Protein AF-A0A6A3JQX6-F1 (afdb_monomer_lite)

Radius of gyration: 27.36 Å; chains: 1; bounding box: 66×48×92 Å

Structure (mmCIF, N/CA/C/O backbone):
data_AF-A0A6A3JQX6-F1
#
_entry.id   AF-A0A6A3JQX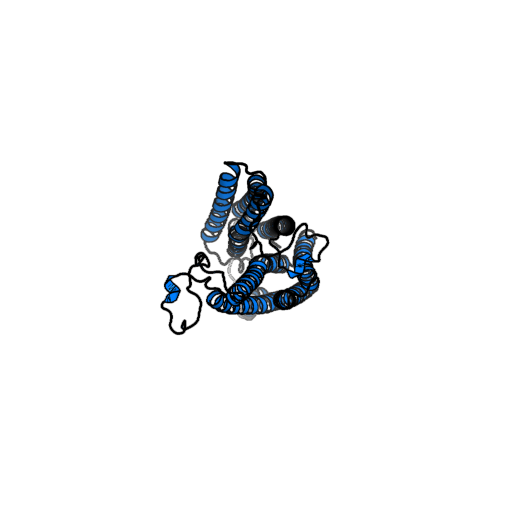6-F1
#
loop_
_atom_site.group_PDB
_atom_site.id
_atom_site.type_symbol
_atom_site.label_atom_id
_atom_site.label_alt_id
_atom_site.label_comp_id
_atom_site.label_asym_id
_atom_site.label_entity_id
_atom_site.label_seq_id
_atom_site.pdbx_PDB_ins_code
_atom_site.Cartn_x
_atom_site.Cartn_y
_atom_site.Cartn_z
_atom_site.occupancy
_atom_site.B_iso_or_equiv
_atom_site.auth_seq_id
_atom_site.auth_comp_id
_atom_site.auth_asym_id
_atom_site.auth_atom_id
_atom_site.pdbx_PDB_model_num
ATOM 1 N N . MET A 1 1 ? -20.728 -0.370 24.271 1.00 40.78 1 MET A N 1
ATOM 2 C CA . MET A 1 1 ? -20.361 1.023 23.926 1.00 40.78 1 MET A CA 1
ATOM 3 C C . MET A 1 1 ? -18.931 1.033 23.410 1.00 40.78 1 MET A C 1
ATOM 5 O O . MET A 1 1 ? -18.054 0.546 24.110 1.00 40.78 1 MET A O 1
ATOM 9 N N . VAL A 1 2 ? -18.696 1.524 22.191 1.00 54.25 2 VAL A N 1
ATOM 10 C CA . VAL A 1 2 ? -17.349 1.637 21.602 1.00 54.25 2 VAL A CA 1
ATOM 11 C C . VAL A 1 2 ? -16.540 2.678 22.390 1.00 54.25 2 VAL A C 1
ATOM 13 O O . VAL A 1 2 ? -16.982 3.821 22.533 1.00 54.25 2 VAL A O 1
ATOM 16 N N . THR A 1 3 ? -15.379 2.293 22.930 1.00 69.12 3 THR A N 1
ATOM 17 C CA . THR A 1 3 ? -14.528 3.173 23.751 1.00 69.12 3 THR A CA 1
ATOM 18 C C . THR A 1 3 ? -14.000 4.363 22.937 1.00 69.12 3 THR A C 1
ATOM 20 O O . THR A 1 3 ? -13.791 4.267 21.727 1.00 69.12 3 THR A O 1
ATOM 23 N N . GLY A 1 4 ? -13.753 5.506 23.591 1.00 75.25 4 GLY A N 1
ATOM 24 C CA . GLY A 1 4 ? -13.221 6.715 22.938 1.00 75.25 4 GLY A CA 1
ATOM 25 C C . GLY A 1 4 ? -11.933 6.475 22.135 1.00 75.25 4 GLY A C 1
ATOM 26 O O . GLY A 1 4 ? -11.740 7.075 21.081 1.00 75.25 4 GLY A O 1
ATOM 27 N N . SER A 1 5 ? -11.090 5.535 22.569 1.00 80.94 5 SER A N 1
ATOM 28 C CA . SER A 1 5 ? -9.856 5.162 21.868 1.00 80.94 5 SER A CA 1
ATOM 29 C C . SER A 1 5 ? -10.111 4.528 20.499 1.00 80.94 5 SER A C 1
ATOM 31 O O . SER A 1 5 ? -9.434 4.881 19.537 1.00 80.94 5 SER A O 1
ATOM 33 N N . VAL A 1 6 ? -11.108 3.644 20.380 1.00 82.12 6 VAL A N 1
ATOM 34 C CA . VAL A 1 6 ? -11.485 3.031 19.093 1.00 82.12 6 VAL A CA 1
ATOM 35 C C . VAL A 1 6 ? -11.979 4.104 18.116 1.00 82.12 6 VAL A C 1
ATOM 37 O O . VAL A 1 6 ? -11.634 4.084 16.935 1.00 82.12 6 VAL A O 1
ATOM 40 N N . LYS A 1 7 ? -12.730 5.090 18.618 1.00 80.44 7 LYS A N 1
ATOM 41 C CA . LYS A 1 7 ? -13.249 6.211 17.819 1.00 80.44 7 LYS A CA 1
ATOM 42 C C . LYS A 1 7 ? -12.115 7.023 17.189 1.00 80.44 7 LYS A C 1
ATOM 44 O O . LYS A 1 7 ? -12.103 7.257 15.980 1.00 80.44 7 LYS A O 1
ATOM 49 N N . ILE A 1 8 ? -11.125 7.401 17.998 1.00 87.50 8 ILE A N 1
ATOM 50 C CA . ILE A 1 8 ? -9.949 8.137 17.518 1.00 87.50 8 ILE A CA 1
ATOM 51 C C . ILE A 1 8 ? -9.104 7.279 16.575 1.00 87.50 8 ILE A C 1
ATOM 53 O O . ILE A 1 8 ? -8.629 7.788 15.564 1.00 87.50 8 ILE A O 1
ATOM 57 N N . TYR A 1 9 ? -8.969 5.979 16.844 1.00 87.50 9 TYR A N 1
ATOM 58 C CA . TYR A 1 9 ? -8.253 5.061 15.961 1.00 87.50 9 TYR A CA 1
ATOM 59 C C . TYR A 1 9 ? -8.828 5.044 14.542 1.00 87.50 9 TY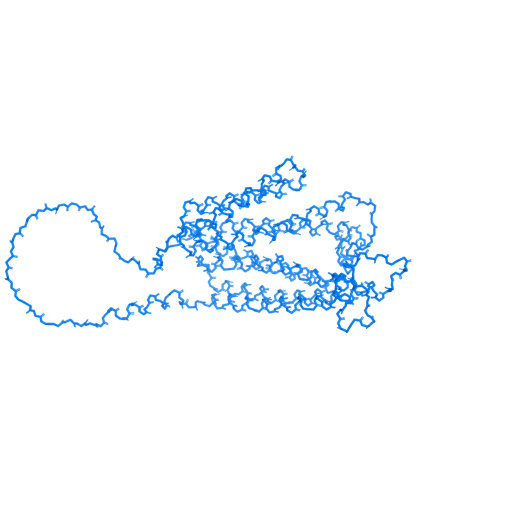R A C 1
ATOM 61 O O . TYR A 1 9 ? -8.075 5.179 13.575 1.00 87.50 9 TYR A O 1
ATOM 69 N N . VAL A 1 10 ? -10.153 4.944 14.400 1.00 83.56 10 VAL A N 1
ATOM 70 C CA . VAL A 1 10 ? -10.809 4.956 13.082 1.00 83.56 10 VAL A CA 1
ATOM 71 C C . VAL A 1 10 ? -10.647 6.304 12.383 1.00 83.56 10 VAL A C 1
ATOM 73 O O . VAL A 1 10 ? -10.308 6.333 11.197 1.00 83.56 10 VAL A O 1
ATOM 76 N N . ALA A 1 11 ? -10.807 7.419 13.100 1.00 85.38 11 ALA A N 1
ATOM 77 C CA . ALA A 1 11 ? -10.594 8.752 12.536 1.00 85.38 11 ALA A CA 1
ATOM 78 C C . ALA A 1 11 ? -9.146 8.940 12.037 1.00 85.38 11 ALA A C 1
ATOM 80 O O . ALA A 1 11 ? -8.926 9.310 10.882 1.00 85.38 11 ALA A O 1
ATOM 81 N N . CYS A 1 12 ? -8.151 8.611 12.868 1.00 89.31 12 CYS A N 1
ATOM 82 C CA . CYS A 1 12 ? -6.730 8.671 12.517 1.00 89.31 12 CYS A CA 1
ATOM 83 C C . CYS A 1 12 ? -6.386 7.760 11.331 1.00 89.31 12 CYS A C 1
ATOM 85 O O . CYS A 1 12 ? -5.718 8.199 10.395 1.00 89.31 12 CYS A O 1
ATOM 87 N N . THR A 1 13 ? -6.879 6.519 11.331 1.00 88.00 13 THR A N 1
ATOM 88 C CA . THR A 1 13 ? -6.668 5.559 10.235 1.00 88.00 13 THR A CA 1
ATOM 89 C C . THR A 1 13 ? -7.240 6.088 8.922 1.00 88.00 13 THR A C 1
ATOM 91 O O . THR A 1 13 ? -6.570 6.032 7.893 1.00 88.00 13 THR A O 1
ATOM 94 N N . SER A 1 14 ? -8.437 6.680 8.961 1.00 83.94 14 SER A N 1
ATOM 95 C CA . SER A 1 14 ? -9.096 7.258 7.784 1.00 83.94 14 SER A CA 1
ATOM 96 C C . SER A 1 14 ? -8.299 8.430 7.200 1.00 83.94 14 SER A C 1
ATOM 98 O O . SER A 1 14 ? -8.056 8.477 5.993 1.00 83.94 14 SER A O 1
ATOM 100 N N . VAL A 1 15 ? -7.821 9.345 8.052 1.00 89.06 15 VAL A N 1
ATOM 101 C CA . VAL A 1 15 ? -6.974 10.478 7.634 1.00 89.06 15 VAL A CA 1
ATOM 102 C C . VAL A 1 15 ? -5.658 9.988 7.028 1.00 89.06 15 VAL A C 1
ATOM 104 O O . VAL A 1 15 ? -5.258 10.451 5.958 1.00 89.06 15 VAL A O 1
ATOM 107 N N . LEU A 1 16 ? -4.989 9.035 7.682 1.00 91.94 16 LEU A N 1
ATOM 108 C CA . LEU A 1 16 ? -3.725 8.470 7.205 1.00 91.94 16 LEU A CA 1
ATOM 109 C C . LEU A 1 16 ? -3.891 7.727 5.879 1.00 91.94 16 LEU A C 1
ATOM 111 O O . LEU A 1 16 ? -3.039 7.862 5.001 1.00 91.94 16 LEU A O 1
ATOM 115 N N . TYR A 1 17 ? -4.996 7.003 5.703 1.00 89.06 17 TYR A N 1
ATOM 116 C CA . TYR A 1 17 ? -5.305 6.327 4.449 1.00 89.06 17 TYR A CA 1
ATOM 117 C C . TYR A 1 17 ? -5.573 7.325 3.312 1.00 89.06 17 TYR A C 1
ATOM 119 O O . TYR A 1 17 ? -5.000 7.183 2.234 1.00 89.06 17 TYR A O 1
ATOM 127 N N . LEU A 1 18 ? -6.358 8.385 3.548 1.00 89.25 18 LEU A N 1
ATOM 128 C CA . LEU A 1 18 ? -6.600 9.434 2.546 1.00 89.25 18 LEU A CA 1
ATOM 129 C C . LEU A 1 18 ? -5.306 10.155 2.141 1.00 89.25 18 LEU A C 1
ATOM 131 O O . LEU A 1 18 ? -5.055 10.416 0.959 1.00 89.25 18 LEU A O 1
ATOM 135 N N . LYS A 1 19 ? -4.461 10.456 3.127 1.00 92.69 19 LYS A N 1
ATOM 136 C CA . LYS A 1 19 ? -3.129 11.023 2.917 1.00 92.69 19 LYS A CA 1
ATOM 137 C C . LYS A 1 19 ? -2.265 10.093 2.059 1.00 92.69 19 LYS A C 1
ATOM 139 O O . LYS A 1 19 ? -1.700 10.544 1.061 1.00 92.69 19 LYS A O 1
ATOM 144 N N . PHE A 1 20 ? -2.198 8.808 2.408 1.00 92.38 20 PHE A N 1
ATOM 145 C CA . PHE A 1 20 ? -1.465 7.802 1.642 1.00 92.38 20 PHE A CA 1
ATOM 146 C C . PHE A 1 20 ? -1.984 7.701 0.199 1.00 92.38 20 PHE A C 1
ATOM 148 O O . PHE A 1 20 ? -1.202 7.771 -0.750 1.00 92.38 20 PHE A O 1
ATOM 155 N N . LEU A 1 21 ? -3.306 7.647 0.009 1.00 90.19 21 LEU A N 1
ATOM 156 C CA . LEU A 1 21 ? -3.926 7.620 -1.315 1.00 90.19 21 LEU A CA 1
ATOM 157 C C . LEU A 1 21 ? -3.515 8.845 -2.145 1.00 90.19 21 LEU A C 1
ATOM 159 O O . LEU A 1 21 ? -3.070 8.699 -3.283 1.00 90.19 21 LEU A O 1
ATOM 163 N N . THR A 1 22 ? -3.562 10.039 -1.555 1.00 91.94 22 THR A N 1
ATOM 164 C CA . THR A 1 22 ? -3.123 11.283 -2.205 1.00 91.94 22 THR A CA 1
ATOM 165 C C . THR A 1 22 ? -1.650 11.213 -2.618 1.00 91.94 22 THR A C 1
ATOM 167 O O . THR A 1 22 ? -1.307 11.543 -3.756 1.00 91.94 22 THR A O 1
ATOM 170 N N . ALA A 1 23 ? -0.772 10.717 -1.741 1.00 93.12 23 ALA A N 1
ATOM 171 C CA . ALA A 1 23 ? 0.648 10.553 -2.042 1.00 93.12 23 ALA A CA 1
ATOM 172 C C . ALA A 1 23 ? 0.890 9.575 -3.207 1.00 93.12 23 ALA A C 1
ATOM 174 O O . ALA A 1 23 ? 1.676 9.883 -4.107 1.00 93.12 23 ALA A O 1
ATOM 175 N N . THR A 1 24 ? 0.172 8.446 -3.254 1.00 90.50 24 THR A N 1
ATOM 176 C CA . THR A 1 24 ? 0.284 7.481 -4.365 1.00 90.50 24 THR A CA 1
ATOM 177 C C . THR A 1 24 ? -0.222 8.041 -5.697 1.00 90.50 24 THR A C 1
ATOM 179 O O . THR A 1 24 ? 0.383 7.779 -6.741 1.00 90.50 24 THR A O 1
ATOM 182 N N . LEU A 1 25 ? -1.275 8.869 -5.691 1.00 90.62 25 LEU A N 1
ATOM 183 C CA . LEU A 1 25 ? -1.775 9.546 -6.894 1.00 90.62 25 LEU A CA 1
ATOM 184 C C . LEU A 1 25 ? -0.756 10.560 -7.434 1.00 90.62 25 LEU A C 1
ATOM 186 O O . LEU A 1 25 ? -0.476 10.588 -8.640 1.00 90.62 25 LEU A O 1
ATOM 190 N N . ILE A 1 26 ? -0.138 11.353 -6.553 1.00 91.62 26 ILE A N 1
ATOM 191 C CA . ILE A 1 26 ? 0.896 12.318 -6.947 1.00 91.62 26 ILE A CA 1
ATOM 192 C C . ILE A 1 26 ? 2.143 11.590 -7.459 1.00 91.62 26 ILE A C 1
ATOM 194 O O . ILE A 1 26 ? 2.614 11.889 -8.558 1.00 91.62 26 ILE A O 1
ATOM 198 N N . GLN A 1 27 ? 2.642 10.585 -6.732 1.00 90.38 27 GLN A N 1
ATOM 199 C CA . GLN A 1 27 ? 3.754 9.737 -7.173 1.00 90.38 27 GLN A CA 1
ATOM 200 C C . GLN A 1 27 ? 3.458 9.105 -8.540 1.00 90.38 27 GLN A C 1
ATOM 202 O O . GLN A 1 27 ? 4.304 9.103 -9.437 1.00 90.38 27 GLN A O 1
ATOM 207 N N . GLY A 1 28 ? 2.239 8.594 -8.723 1.00 86.50 28 GLY A N 1
ATOM 208 C CA . GLY A 1 28 ? 1.778 8.016 -9.973 1.00 86.50 28 GLY A CA 1
ATOM 209 C C . GLY A 1 28 ? 1.845 9.000 -11.139 1.00 86.50 28 GLY A C 1
ATOM 210 O O . GLY A 1 28 ? 2.249 8.597 -12.233 1.00 86.50 28 GLY A O 1
ATOM 211 N N . SER A 1 29 ? 1.497 10.262 -10.891 1.00 86.94 29 SER A N 1
ATOM 212 C CA . SER A 1 29 ? 1.541 11.362 -11.860 1.00 86.94 29 SER A CA 1
ATOM 213 C C . SER A 1 29 ? 2.979 11.781 -12.186 1.00 86.94 29 SER A C 1
ATOM 215 O O . SER A 1 29 ? 3.319 11.983 -13.351 1.00 86.94 29 SER A O 1
ATOM 217 N N . LYS A 1 30 ? 3.867 11.834 -11.181 1.00 88.62 30 LYS A N 1
ATOM 218 C CA . LYS A 1 30 ? 5.301 12.099 -11.390 1.00 88.62 30 LYS A CA 1
ATOM 219 C C . LYS A 1 30 ? 5.978 10.991 -12.202 1.00 88.62 30 LYS A C 1
ATOM 221 O O . LYS A 1 30 ? 6.748 11.298 -13.102 1.00 88.62 30 LYS A O 1
ATOM 226 N N . LYS A 1 31 ? 5.611 9.722 -11.987 1.00 84.19 31 LYS A N 1
ATOM 227 C CA . LYS A 1 31 ? 6.110 8.589 -12.791 1.00 84.19 31 LYS A CA 1
ATOM 228 C C . LYS A 1 31 ? 5.727 8.672 -14.272 1.00 84.19 31 LYS A C 1
ATOM 230 O O . LYS A 1 31 ? 6.517 8.257 -15.112 1.00 84.19 31 LYS A O 1
ATOM 235 N N . PHE A 1 32 ? 4.551 9.215 -14.604 1.00 83.56 32 PHE A N 1
ATOM 236 C CA . PHE A 1 32 ? 4.182 9.473 -16.004 1.00 83.56 32 PHE A CA 1
ATOM 237 C C . PHE A 1 32 ? 5.063 10.553 -16.641 1.00 83.56 32 PHE A C 1
ATOM 239 O O . PHE A 1 32 ? 5.429 10.430 -17.811 1.00 83.56 32 PHE A O 1
ATOM 246 N N . ALA A 1 33 ? 5.430 11.580 -15.869 1.00 82.31 33 ALA A N 1
ATOM 247 C CA . ALA A 1 33 ? 6.307 12.649 -16.332 1.00 82.31 33 ALA A CA 1
ATOM 248 C C . ALA A 1 33 ? 7.752 12.176 -16.566 1.00 82.31 33 ALA A C 1
ATOM 250 O O . ALA A 1 33 ? 8.389 12.672 -17.486 1.00 82.31 33 ALA A O 1
ATOM 251 N N . THR A 1 34 ? 8.243 11.195 -15.798 1.00 82.00 34 THR A N 1
ATOM 252 C CA . THR A 1 34 ? 9.635 10.706 -15.876 1.00 82.00 34 THR A CA 1
ATOM 253 C C . THR A 1 34 ? 9.846 9.455 -16.727 1.00 82.00 34 THR A C 1
ATOM 255 O O . THR A 1 34 ? 10.980 9.018 -16.889 1.00 82.00 34 THR A O 1
ATOM 258 N N . GLY A 1 35 ? 8.798 8.875 -17.321 1.00 81.00 35 GLY A N 1
ATOM 259 C CA . GLY A 1 35 ? 8.956 7.645 -18.112 1.00 81.00 35 GLY A CA 1
ATOM 260 C C . GLY A 1 35 ? 9.062 6.381 -17.248 1.00 81.00 35 GLY A C 1
ATOM 261 O O . GLY A 1 35 ? 9.414 5.311 -17.746 1.00 81.00 35 GLY A O 1
ATOM 262 N N . GLY A 1 36 ? 8.767 6.496 -15.949 1.00 81.12 36 GLY A N 1
ATOM 263 C CA . GLY A 1 36 ? 8.888 5.431 -14.952 1.00 81.12 36 GLY A CA 1
ATOM 264 C C . GLY A 1 36 ? 7.748 4.408 -14.967 1.00 81.12 36 GLY A C 1
ATOM 265 O O . GLY A 1 36 ? 7.679 3.555 -14.078 1.00 81.12 36 GLY A O 1
ATOM 266 N N . ARG A 1 37 ? 6.805 4.501 -15.913 1.00 83.50 37 ARG A N 1
ATOM 267 C CA . ARG A 1 37 ? 5.722 3.521 -16.073 1.00 83.50 37 ARG A CA 1
ATOM 268 C C . ARG A 1 37 ? 6.134 2.359 -16.987 1.00 83.50 37 ARG A C 1
ATOM 270 O O . ARG A 1 37 ? 7.138 2.454 -17.696 1.00 83.50 37 ARG A O 1
ATOM 277 N N . PRO A 1 38 ? 5.368 1.255 -16.965 1.00 84.44 38 PRO A N 1
ATOM 278 C CA . PRO A 1 38 ? 5.512 0.194 -17.950 1.00 84.44 38 PRO A CA 1
ATOM 279 C C . PRO A 1 38 ? 5.380 0.712 -19.394 1.00 84.44 38 PRO A C 1
ATOM 281 O O . PRO A 1 38 ? 4.637 1.668 -19.628 1.00 84.44 38 PRO A O 1
ATOM 284 N N . PRO A 1 39 ? 6.056 0.087 -20.372 1.00 84.06 39 PRO A N 1
ATOM 285 C CA . PRO A 1 39 ? 6.090 0.561 -21.754 1.00 84.06 39 PRO A CA 1
ATOM 286 C C . PRO A 1 39 ? 4.725 0.577 -22.438 1.00 84.06 39 PRO A C 1
ATOM 288 O O . PRO A 1 39 ? 4.473 1.454 -23.268 1.00 84.06 39 PRO A O 1
ATOM 291 N N . GLU A 1 40 ? 3.815 -0.321 -22.052 1.00 82.88 40 GLU A N 1
ATOM 292 C CA . GLU A 1 40 ? 2.444 -0.334 -22.562 1.00 82.88 40 GLU A CA 1
ATOM 293 C C . GLU A 1 40 ? 1.652 0.946 -22.223 1.00 82.88 40 GLU A C 1
ATOM 295 O O . GLU A 1 40 ? 0.699 1.279 -22.925 1.00 82.88 40 GLU A O 1
ATOM 300 N N . ASP A 1 41 ? 2.093 1.719 -21.221 1.00 81.88 41 ASP A N 1
ATOM 301 C CA . ASP A 1 41 ? 1.440 2.957 -20.775 1.00 81.88 41 ASP A CA 1
ATOM 302 C C . ASP A 1 41 ? 1.786 4.157 -21.665 1.00 81.88 41 ASP A C 1
ATOM 304 O O . ASP A 1 41 ? 1.213 5.232 -21.499 1.00 81.88 41 ASP A O 1
ATOM 308 N N . THR A 1 42 ? 2.702 3.991 -22.626 1.00 80.75 42 THR A N 1
ATOM 309 C CA . THR A 1 42 ? 3.129 5.061 -23.545 1.00 80.75 42 THR A CA 1
ATOM 310 C C . THR A 1 42 ? 1.983 5.565 -24.426 1.00 80.75 42 THR A C 1
ATOM 312 O O . THR A 1 42 ? 2.004 6.709 -24.862 1.00 80.75 42 THR A O 1
ATOM 315 N N . LYS A 1 43 ? 0.966 4.731 -24.678 1.00 81.00 43 LYS A N 1
ATOM 316 C CA . LYS A 1 43 ? -0.197 5.091 -25.507 1.00 81.00 43 LYS A CA 1
ATOM 317 C C . LYS A 1 43 ? -1.237 5.940 -24.766 1.00 81.00 43 LYS A C 1
ATOM 319 O O . LYS A 1 43 ? -2.197 6.389 -25.387 1.00 81.00 43 LYS A O 1
ATOM 324 N N . LEU A 1 44 ? -1.088 6.144 -23.455 1.00 79.94 44 LEU A N 1
ATOM 325 C CA . LEU A 1 44 ? -1.999 6.993 -22.693 1.00 79.94 44 LEU A CA 1
ATOM 326 C C . LEU A 1 44 ? -1.715 8.471 -22.947 1.00 79.94 44 LEU A C 1
ATOM 328 O O . LEU A 1 44 ? -0.567 8.900 -22.940 1.00 79.94 44 LEU A O 1
ATOM 332 N N . THR A 1 45 ? -2.772 9.276 -23.029 1.00 75.12 45 THR A N 1
ATOM 333 C CA . THR A 1 45 ? -2.686 10.743 -23.152 1.00 75.12 45 THR A CA 1
ATOM 334 C C . THR A 1 45 ? -1.940 11.409 -21.991 1.00 75.12 45 THR A C 1
ATOM 336 O O . THR A 1 45 ? -1.382 12.490 -22.147 1.00 75.12 45 THR A O 1
ATOM 339 N N . ALA A 1 46 ? -1.885 10.755 -20.827 1.00 75.12 46 ALA A N 1
ATOM 340 C CA . ALA A 1 46 ? -1.135 11.216 -19.661 1.00 75.12 46 ALA A CA 1
ATOM 341 C C . ALA A 1 46 ? 0.393 11.008 -19.773 1.00 75.12 46 ALA A C 1
ATOM 343 O O . ALA A 1 46 ? 1.143 11.553 -18.959 1.00 75.12 46 ALA A O 1
ATOM 344 N N . ALA A 1 47 ? 0.874 10.215 -20.739 1.00 75.75 47 ALA A N 1
ATOM 345 C CA . ALA A 1 47 ? 2.297 9.958 -20.932 1.00 75.75 47 ALA A CA 1
ATOM 346 C C . ALA A 1 47 ? 2.967 11.157 -21.621 1.00 75.75 47 ALA A C 1
ATOM 348 O O . ALA A 1 47 ? 2.848 11.355 -22.824 1.00 75.75 47 ALA A O 1
ATOM 349 N N . LYS A 1 48 ? 3.723 11.950 -20.852 1.00 75.19 48 LYS A N 1
ATOM 350 C CA . LYS A 1 48 ? 4.492 13.094 -21.384 1.00 75.19 48 LYS A CA 1
ATOM 351 C C . LYS A 1 48 ? 5.758 12.679 -22.141 1.00 75.19 48 LYS A C 1
ATOM 353 O O . LYS A 1 48 ? 6.397 13.507 -22.779 1.00 75.19 48 LYS A O 1
ATOM 358 N N . ARG A 1 49 ? 6.143 11.407 -22.028 1.00 79.31 49 ARG A N 1
ATOM 359 C CA . ARG A 1 49 ? 7.329 10.810 -22.648 1.00 79.31 49 ARG A CA 1
ATOM 360 C C . ARG A 1 49 ? 7.164 9.306 -22.823 1.00 79.31 49 ARG A C 1
ATOM 362 O O . ARG A 1 49 ? 6.265 8.705 -22.228 1.00 79.31 49 ARG A O 1
ATOM 369 N N . LYS A 1 50 ? 8.078 8.700 -23.584 1.00 82.81 50 LYS A N 1
ATOM 370 C CA . LYS A 1 50 ? 8.195 7.243 -23.708 1.00 82.81 50 LYS A CA 1
ATOM 371 C C . LYS A 1 50 ? 8.383 6.612 -22.324 1.00 82.81 50 LYS A C 1
ATOM 373 O O . LYS A 1 50 ? 9.200 7.084 -21.532 1.00 82.81 50 LYS A O 1
ATOM 378 N N . GLN A 1 51 ? 7.593 5.582 -22.034 1.00 83.69 51 GLN A N 1
ATOM 379 C CA . GLN A 1 51 ? 7.637 4.862 -20.765 1.00 83.69 51 GLN A CA 1
ATOM 380 C C . GLN A 1 51 ? 8.527 3.626 -20.927 1.00 83.69 51 GLN A C 1
ATOM 382 O O . GLN A 1 51 ? 8.355 2.861 -21.873 1.00 83.69 51 GLN A O 1
ATOM 387 N N . THR A 1 52 ? 9.498 3.442 -20.037 1.00 80.81 52 THR A N 1
ATOM 388 C CA . THR A 1 52 ? 10.494 2.354 -20.124 1.00 80.81 52 THR A CA 1
ATOM 389 C C . THR A 1 52 ? 10.891 1.825 -18.752 1.00 80.81 52 THR A C 1
ATOM 391 O O . THR A 1 52 ? 12.016 1.382 -18.554 1.00 80.81 52 THR A O 1
ATOM 394 N N . PHE A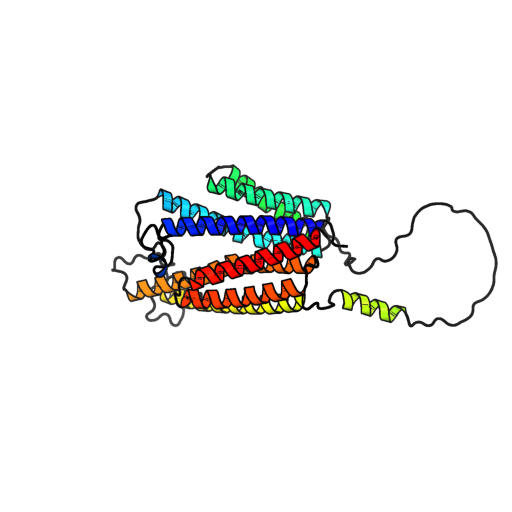 1 53 ? 9.986 1.895 -17.770 1.00 78.75 53 PHE A N 1
ATOM 395 C CA . PHE A 1 53 ? 10.301 1.655 -16.355 1.00 78.75 53 PHE A CA 1
ATOM 396 C C . PHE A 1 53 ? 11.414 2.567 -15.804 1.00 78.75 53 PHE A C 1
ATOM 398 O O . PHE A 1 53 ? 11.977 2.277 -14.754 1.00 78.75 53 PHE A O 1
ATOM 405 N N . GLY A 1 54 ? 11.721 3.678 -16.481 1.00 74.25 54 GLY A N 1
ATOM 406 C CA . GLY A 1 54 ? 12.856 4.535 -16.134 1.00 74.25 54 GLY A CA 1
ATOM 407 C C . GLY A 1 54 ? 14.223 3.946 -16.501 1.00 74.25 54 GLY A C 1
ATOM 408 O O . GLY A 1 54 ? 15.224 4.412 -15.972 1.00 74.25 54 GLY A O 1
ATOM 409 N N . MET A 1 55 ? 14.281 2.938 -17.383 1.00 71.88 55 MET A N 1
ATOM 410 C CA . MET A 1 55 ? 15.548 2.371 -17.870 1.00 71.88 55 MET A CA 1
ATOM 411 C C . MET A 1 55 ? 16.286 3.302 -18.843 1.00 71.88 55 MET A C 1
ATOM 413 O O . MET A 1 55 ? 17.502 3.201 -18.982 1.00 71.88 55 MET A O 1
ATOM 417 N N . ASP A 1 56 ? 15.575 4.215 -19.508 1.00 74.56 56 ASP A N 1
ATOM 418 C CA . ASP A 1 56 ? 16.210 5.201 -20.381 1.00 74.56 56 ASP A CA 1
ATOM 419 C C . ASP A 1 56 ? 16.778 6.366 -19.560 1.00 74.56 56 ASP A C 1
ATOM 421 O O . ASP A 1 56 ? 16.052 7.025 -18.805 1.00 74.56 56 ASP A O 1
ATOM 425 N N . LYS A 1 57 ? 18.067 6.670 -19.765 1.00 70.12 57 LYS A N 1
ATOM 426 C CA . LYS A 1 57 ? 18.719 7.847 -19.176 1.00 70.12 57 LYS A CA 1
ATOM 427 C C . LYS A 1 57 ? 18.025 9.122 -19.674 1.00 70.12 57 LYS A C 1
ATOM 429 O O . LYS A 1 57 ? 17.680 9.248 -20.847 1.00 70.12 57 LYS A O 1
ATOM 434 N N . THR A 1 58 ? 17.805 10.069 -18.768 1.00 72.19 58 THR A N 1
ATOM 435 C CA . THR A 1 58 ? 17.176 11.364 -19.058 1.00 72.19 58 THR A CA 1
ATOM 436 C C . THR A 1 58 ? 18.021 12.484 -18.478 1.00 72.19 58 THR A C 1
ATOM 438 O O . THR A 1 58 ? 18.573 12.330 -17.393 1.00 72.19 58 THR A O 1
ATOM 441 N N . SER A 1 59 ? 18.123 13.598 -19.201 1.00 73.31 59 SER A N 1
ATOM 442 C CA . SER A 1 59 ? 18.854 14.794 -18.764 1.00 73.31 59 SER A CA 1
ATOM 443 C C . SER A 1 59 ? 18.046 15.684 -17.816 1.00 73.31 59 SER A C 1
ATOM 445 O O . SER A 1 59 ? 18.621 16.518 -17.127 1.00 73.31 59 SER A O 1
ATOM 447 N N . ASP A 1 60 ? 16.724 15.509 -17.770 1.00 80.19 60 ASP A N 1
ATOM 448 C CA . ASP A 1 60 ? 15.825 16.243 -16.876 1.00 80.19 60 ASP A CA 1
ATOM 449 C C . ASP A 1 60 ? 15.919 15.720 -15.432 1.00 80.19 60 ASP A C 1
ATOM 451 O O . ASP A 1 60 ? 15.211 14.791 -15.033 1.00 80.19 60 ASP A O 1
ATOM 455 N N . THR A 1 61 ? 16.842 16.300 -14.666 1.00 82.81 61 THR A N 1
ATOM 456 C CA . THR A 1 61 ? 17.110 15.948 -13.267 1.00 82.81 61 THR A CA 1
ATOM 457 C C . THR A 1 61 ? 16.021 16.437 -12.317 1.00 82.81 61 THR A C 1
ATOM 459 O O . THR A 1 61 ? 15.704 15.741 -11.358 1.00 82.81 61 THR A O 1
ATOM 462 N N . GLU A 1 62 ? 15.377 17.575 -12.587 1.00 84.38 62 GLU A N 1
ATOM 463 C CA . GLU A 1 62 ? 14.361 18.137 -11.690 1.00 84.38 62 GLU A CA 1
ATOM 464 C C . GLU A 1 62 ? 13.113 17.250 -11.602 1.00 84.38 62 GLU A C 1
ATOM 466 O O . GLU A 1 62 ? 12.580 17.003 -10.511 1.00 84.38 62 GLU A O 1
ATOM 471 N N . THR A 1 63 ? 12.630 16.730 -12.737 1.00 83.75 63 THR A N 1
ATOM 472 C CA . THR A 1 63 ? 11.465 15.834 -12.716 1.00 83.75 63 THR A CA 1
ATOM 473 C C . THR A 1 63 ? 11.802 14.466 -12.133 1.00 83.75 63 THR A C 1
ATOM 475 O O . THR A 1 63 ? 10.951 13.882 -11.449 1.00 83.75 63 THR A O 1
ATOM 478 N N . LEU A 1 64 ? 13.032 13.981 -12.335 1.00 84.38 64 LEU A N 1
ATOM 479 C CA . LEU A 1 64 ? 13.552 12.779 -11.685 1.00 84.38 64 LEU A CA 1
ATOM 480 C C . LEU A 1 64 ? 13.616 12.941 -10.167 1.00 84.38 64 LEU A C 1
ATOM 482 O O . LEU A 1 64 ? 13.068 12.102 -9.451 1.00 84.38 64 LEU A O 1
ATOM 486 N N . ASP A 1 65 ? 14.192 14.036 -9.679 1.00 86.12 65 ASP A N 1
ATOM 487 C CA . ASP A 1 65 ? 14.295 14.337 -8.252 1.00 86.12 65 ASP A CA 1
ATOM 488 C C . ASP A 1 65 ? 12.912 14.450 -7.615 1.00 86.12 65 ASP A C 1
ATOM 490 O O . ASP A 1 65 ? 12.662 13.903 -6.538 1.00 86.12 65 ASP A O 1
ATOM 494 N N . ALA A 1 66 ? 11.964 15.097 -8.299 1.00 87.62 66 ALA A N 1
ATOM 495 C CA . ALA A 1 66 ? 10.581 15.159 -7.848 1.00 87.62 66 ALA A CA 1
ATOM 496 C C . ALA A 1 66 ? 9.932 13.764 -7.791 1.00 87.62 66 ALA A C 1
ATOM 498 O O . ALA A 1 66 ? 9.241 13.446 -6.820 1.00 87.62 66 ALA A O 1
ATOM 499 N N . ALA A 1 67 ? 10.135 12.914 -8.801 1.00 88.00 67 ALA A N 1
ATOM 500 C CA . ALA A 1 67 ? 9.596 11.555 -8.806 1.00 88.00 67 ALA A CA 1
ATOM 501 C C . ALA A 1 67 ? 10.217 10.680 -7.709 1.00 88.00 67 ALA A C 1
ATOM 503 O O . ALA A 1 67 ? 9.483 9.957 -7.028 1.00 88.00 67 ALA A O 1
ATOM 504 N N . GLN A 1 68 ? 11.530 10.786 -7.493 1.00 90.12 68 GLN A N 1
ATOM 505 C CA . GLN A 1 68 ? 12.240 10.088 -6.426 1.00 90.12 68 GLN A CA 1
ATOM 506 C C . GLN A 1 68 ? 11.755 10.554 -5.052 1.00 90.12 68 GLN A C 1
ATOM 508 O O . GLN A 1 68 ? 11.448 9.732 -4.192 1.00 90.12 68 GLN A O 1
ATOM 513 N N . ARG A 1 69 ? 11.595 11.868 -4.860 1.00 90.75 69 ARG A N 1
ATOM 514 C CA . ARG A 1 69 ? 11.086 12.464 -3.620 1.00 90.75 69 ARG A CA 1
ATOM 515 C C . ARG A 1 69 ? 9.711 11.911 -3.253 1.00 90.75 69 ARG A C 1
ATOM 517 O O . ARG A 1 69 ? 9.520 11.453 -2.131 1.00 90.75 69 ARG A O 1
ATOM 524 N N . TRP A 1 70 ? 8.772 11.890 -4.199 1.00 93.12 70 TRP A N 1
ATOM 525 C CA . TRP A 1 70 ? 7.448 11.298 -3.978 1.00 93.12 70 TRP A CA 1
ATOM 526 C C . TRP A 1 70 ? 7.489 9.775 -3.815 1.00 93.12 70 TRP A C 1
ATOM 528 O O . TRP A 1 70 ? 6.677 9.223 -3.076 1.00 93.12 70 TRP A O 1
ATOM 538 N N . GLY A 1 71 ? 8.443 9.091 -4.453 1.00 91.06 71 GLY A N 1
ATOM 539 C CA . GLY A 1 71 ? 8.715 7.675 -4.202 1.00 91.06 71 GLY A CA 1
ATOM 540 C C . GLY A 1 71 ? 9.114 7.408 -2.753 1.00 91.06 71 GLY A C 1
ATOM 541 O O . GLY A 1 71 ? 8.523 6.545 -2.110 1.00 91.06 71 GLY A O 1
ATOM 542 N N . ASN A 1 72 ? 10.043 8.200 -2.224 1.00 91.81 72 ASN A N 1
ATOM 543 C CA . ASN A 1 72 ? 10.511 8.078 -0.848 1.00 91.81 72 ASN A CA 1
ATOM 544 C C . ASN A 1 72 ? 9.413 8.409 0.174 1.00 91.81 72 ASN A C 1
ATOM 546 O O . ASN A 1 72 ? 9.350 7.766 1.215 1.00 91.81 72 ASN A O 1
ATOM 550 N N . ILE A 1 73 ? 8.531 9.375 -0.118 1.00 93.69 73 ILE A N 1
ATOM 551 C CA . ILE A 1 73 ? 7.367 9.677 0.736 1.00 93.69 73 ILE A CA 1
ATOM 552 C C . ILE A 1 73 ? 6.477 8.442 0.884 1.00 93.69 73 ILE A C 1
ATOM 554 O O . ILE A 1 73 ? 6.140 8.064 2.002 1.00 93.69 73 ILE A O 1
ATOM 558 N N . VAL A 1 74 ? 6.116 7.808 -0.237 1.00 92.56 74 VAL A N 1
ATOM 559 C CA . VAL A 1 74 ? 5.253 6.620 -0.226 1.00 92.56 74 VAL A CA 1
ATOM 560 C C . VAL A 1 74 ? 5.934 5.461 0.498 1.00 92.56 74 VAL A C 1
ATOM 562 O O . VAL A 1 74 ? 5.294 4.821 1.323 1.00 92.56 74 VAL A O 1
ATOM 565 N N . MET A 1 75 ? 7.231 5.228 0.269 1.00 90.81 75 MET A N 1
ATOM 566 C CA . MET A 1 75 ? 7.978 4.193 0.999 1.00 90.81 75 MET A CA 1
ATOM 567 C C . MET A 1 75 ? 7.992 4.437 2.507 1.00 90.81 75 MET A C 1
ATOM 569 O O . MET A 1 75 ? 7.691 3.531 3.276 1.00 90.81 75 MET A O 1
ATOM 573 N N . ASN A 1 76 ? 8.255 5.671 2.934 1.00 92.31 76 ASN A N 1
ATOM 574 C CA . ASN A 1 76 ? 8.290 6.001 4.354 1.00 92.31 76 ASN A CA 1
ATOM 575 C C . ASN A 1 76 ? 6.913 5.828 5.022 1.00 92.31 76 ASN A C 1
ATOM 577 O O . ASN A 1 76 ? 6.821 5.399 6.173 1.00 92.31 76 ASN A O 1
ATOM 581 N N . ASP A 1 77 ? 5.836 6.111 4.284 1.00 93.06 77 ASP A N 1
ATOM 582 C CA . ASP A 1 77 ? 4.473 5.848 4.738 1.00 93.06 77 ASP A CA 1
ATOM 583 C C . ASP A 1 77 ? 4.208 4.345 4.914 1.00 93.06 77 ASP A C 1
ATOM 585 O O . ASP A 1 77 ? 3.615 3.961 5.922 1.00 93.06 77 ASP A O 1
ATOM 589 N N . LEU A 1 78 ? 4.696 3.489 4.009 1.00 89.75 78 LEU A N 1
ATOM 590 C CA . LEU A 1 78 ? 4.578 2.027 4.132 1.00 89.75 78 LEU A CA 1
ATOM 591 C C . LEU A 1 78 ? 5.412 1.440 5.270 1.00 89.75 78 LEU A C 1
ATOM 593 O O . LEU A 1 78 ? 5.003 0.456 5.878 1.00 89.75 78 LEU A O 1
ATOM 597 N N . GLU A 1 79 ? 6.553 2.046 5.577 1.00 89.00 79 GLU A N 1
ATOM 598 C CA . GLU A 1 79 ? 7.423 1.630 6.681 1.00 89.00 79 GLU A CA 1
ATOM 599 C C . GLU A 1 79 ? 6.907 2.092 8.049 1.00 89.00 79 GLU A C 1
ATOM 601 O O . GLU A 1 79 ? 7.221 1.478 9.062 1.00 89.00 79 GLU A O 1
ATOM 606 N N . SER A 1 80 ? 6.124 3.175 8.106 1.00 90.94 80 SER A N 1
ATOM 607 C CA . SER A 1 80 ? 5.700 3.777 9.379 1.00 90.94 80 SER A CA 1
ATOM 608 C C . SER A 1 80 ? 4.233 3.522 9.723 1.00 90.94 80 SER A C 1
ATOM 610 O O . SER A 1 80 ? 3.914 3.181 10.862 1.00 90.94 80 SER A O 1
ATOM 612 N N . ILE A 1 81 ? 3.316 3.745 8.774 1.00 93.75 81 ILE A N 1
ATOM 613 C CA . ILE A 1 81 ? 1.872 3.796 9.051 1.00 93.75 81 ILE A CA 1
ATOM 614 C C . ILE A 1 81 ? 1.314 2.419 9.435 1.00 93.75 81 ILE A C 1
ATOM 616 O O . ILE A 1 81 ? 0.685 2.343 10.491 1.00 93.75 81 ILE A O 1
ATOM 620 N N . PRO A 1 82 ? 1.541 1.329 8.668 1.00 90.88 82 PRO A N 1
ATOM 621 C CA . PRO A 1 82 ? 0.982 0.020 9.008 1.00 90.88 82 PRO A CA 1
ATOM 622 C C . PRO A 1 82 ? 1.405 -0.469 10.397 1.00 90.88 82 PRO A C 1
ATOM 624 O O . PRO A 1 82 ? 0.564 -0.922 11.169 1.00 90.88 82 PRO A O 1
ATOM 627 N N . PHE A 1 83 ? 2.686 -0.319 10.750 1.00 89.50 83 PHE A N 1
ATOM 628 C CA . PHE A 1 83 ? 3.202 -0.734 12.057 1.00 89.50 83 PHE A CA 1
ATOM 629 C C . PHE A 1 83 ? 2.618 0.091 13.201 1.00 89.50 83 PHE A C 1
ATOM 631 O O . PHE A 1 83 ? 2.212 -0.471 14.216 1.00 89.50 83 PHE A O 1
ATOM 638 N N . ALA A 1 84 ? 2.524 1.411 13.034 1.00 92.56 84 ALA A N 1
ATOM 639 C CA . ALA A 1 84 ? 1.917 2.267 14.042 1.00 92.56 84 ALA A CA 1
ATOM 640 C C . ALA A 1 84 ? 0.437 1.925 14.250 1.00 92.56 84 ALA A C 1
ATOM 642 O O . ALA A 1 84 ? 0.002 1.749 15.384 1.00 92.56 84 ALA A O 1
ATOM 643 N N . LEU A 1 85 ? -0.331 1.764 13.167 1.00 91.50 85 LEU A N 1
ATOM 644 C CA . LEU A 1 85 ? -1.740 1.372 13.243 1.00 91.50 85 LEU A CA 1
ATOM 645 C C . LEU A 1 85 ? -1.927 -0.008 13.882 1.00 91.50 85 LEU A C 1
ATOM 647 O O . LEU A 1 85 ? -2.885 -0.202 14.627 1.00 91.50 85 LEU A O 1
ATOM 651 N N . LEU A 1 86 ? -1.017 -0.952 13.641 1.00 90.56 86 LEU A N 1
ATOM 652 C CA . LEU A 1 86 ? -1.044 -2.257 14.296 1.00 90.56 86 LEU A CA 1
ATOM 653 C C . LEU A 1 86 ? -0.786 -2.128 15.801 1.00 90.56 86 LEU A C 1
ATOM 655 O O . LEU A 1 86 ? -1.552 -2.668 16.593 1.00 90.56 86 LEU A O 1
ATOM 659 N N . ILE A 1 87 ? 0.238 -1.373 16.205 1.00 91.38 87 ILE A N 1
ATOM 660 C CA . ILE A 1 87 ? 0.569 -1.133 17.619 1.00 91.38 87 ILE A CA 1
ATOM 661 C C . ILE A 1 87 ? -0.577 -0.416 18.334 1.00 91.38 87 ILE A C 1
ATOM 663 O O . ILE A 1 87 ? -0.972 -0.813 19.429 1.00 91.38 87 ILE A O 1
ATOM 667 N N . PHE A 1 88 ? -1.151 0.617 17.718 1.00 91.75 88 PHE A N 1
ATOM 668 C CA . PHE A 1 88 ? -2.268 1.343 18.308 1.00 91.75 88 PHE A CA 1
ATOM 669 C C . PHE A 1 88 ? -3.525 0.474 18.407 1.00 91.75 88 PHE A C 1
ATOM 671 O O . PHE A 1 88 ? -4.171 0.480 19.454 1.00 91.75 88 PHE A O 1
ATOM 678 N N . GLY A 1 89 ? -3.842 -0.317 17.378 1.00 87.94 89 GLY A N 1
ATOM 679 C CA . GLY A 1 89 ? -4.946 -1.277 17.426 1.00 87.94 89 GLY A CA 1
ATOM 680 C C . GLY A 1 89 ? -4.743 -2.322 18.526 1.00 87.94 89 GLY A C 1
ATOM 681 O O . GLY A 1 89 ? -5.628 -2.529 19.353 1.00 87.94 89 GLY A O 1
ATOM 682 N N . ALA A 1 90 ? -3.545 -2.908 18.609 1.00 86.69 90 ALA A N 1
ATOM 683 C CA . ALA A 1 90 ? -3.178 -3.863 19.652 1.00 86.69 90 ALA A CA 1
ATOM 684 C C . ALA A 1 90 ? -3.268 -3.263 21.060 1.00 86.69 90 ALA A C 1
ATOM 686 O O . ALA A 1 90 ? -3.814 -3.901 21.954 1.00 86.69 90 ALA A O 1
ATOM 687 N N . GLY A 1 91 ? -2.814 -2.022 21.254 1.00 86.88 91 GLY A N 1
ATOM 688 C CA . GLY A 1 91 ? -2.928 -1.335 22.541 1.00 86.88 91 GLY A CA 1
ATOM 689 C C . GLY A 1 91 ? -4.373 -1.111 22.980 1.00 86.88 91 GLY A C 1
ATOM 690 O O . GLY A 1 91 ? -4.683 -1.258 24.157 1.00 86.88 91 GLY A O 1
ATOM 691 N N . ILE A 1 92 ? -5.283 -0.835 22.042 1.00 86.75 92 ILE A N 1
ATOM 692 C CA . ILE A 1 92 ? -6.715 -0.732 22.351 1.00 86.75 92 ILE A CA 1
ATOM 693 C C . ILE A 1 92 ? -7.263 -2.083 22.819 1.00 86.75 92 ILE A C 1
ATOM 695 O O . ILE A 1 92 ? -7.971 -2.132 23.821 1.00 86.75 92 ILE A O 1
ATOM 699 N N . MET A 1 93 ? -6.908 -3.173 22.132 1.00 83.31 93 MET A N 1
ATOM 700 C CA . MET A 1 93 ? -7.323 -4.526 22.526 1.00 83.31 93 MET A CA 1
ATOM 701 C C . MET A 1 93 ? -6.718 -4.961 23.866 1.00 83.31 93 MET A C 1
ATOM 703 O O . MET A 1 93 ? -7.358 -5.690 24.617 1.00 83.31 93 MET A O 1
ATOM 707 N N . ALA A 1 94 ? -5.506 -4.502 24.177 1.00 83.75 94 ALA A N 1
ATOM 708 C CA . ALA A 1 94 ? -4.826 -4.764 25.442 1.00 83.75 94 ALA A CA 1
ATOM 709 C C . ALA A 1 94 ? -5.363 -3.923 26.616 1.00 83.75 94 ALA A C 1
ATOM 711 O O . ALA A 1 94 ? -4.932 -4.126 27.746 1.00 83.75 94 ALA A O 1
ATOM 712 N N . GLY A 1 95 ? -6.284 -2.982 26.375 1.00 83.06 95 GLY A N 1
ATOM 713 C CA . GLY A 1 95 ? -6.822 -2.113 27.424 1.00 83.06 95 GLY A CA 1
ATOM 714 C C . GLY A 1 95 ? -5.859 -1.009 27.874 1.00 83.06 95 GLY A C 1
ATOM 715 O O . GLY A 1 95 ? -5.879 -0.621 29.039 1.00 83.06 95 GLY A O 1
ATOM 716 N N . ALA A 1 96 ? -5.012 -0.502 26.971 1.00 86.75 96 ALA A N 1
ATOM 717 C CA . ALA A 1 96 ? -4.101 0.611 27.250 1.00 86.75 96 ALA A CA 1
ATOM 718 C C . ALA A 1 96 ? -4.844 1.865 27.748 1.00 86.75 96 ALA A C 1
ATOM 720 O O . ALA A 1 96 ? -5.980 2.113 27.329 1.00 86.75 96 ALA A O 1
ATOM 721 N N . ASP A 1 97 ? -4.185 2.691 28.578 1.00 88.69 97 ASP A N 1
ATOM 722 C CA . ASP A 1 97 ? -4.784 3.920 29.119 1.00 88.69 97 ASP A CA 1
ATOM 723 C C . ASP A 1 97 ? -5.308 4.794 27.965 1.00 88.69 97 ASP A C 1
ATOM 725 O O . ASP A 1 97 ? -4.503 5.276 27.151 1.00 88.69 97 ASP A O 1
ATOM 729 N N . PRO A 1 98 ? -6.633 5.033 27.884 1.00 87.38 98 PRO A N 1
ATOM 730 C CA . PRO A 1 98 ? -7.233 5.799 26.804 1.00 87.38 98 PRO A CA 1
ATOM 731 C C . PRO A 1 98 ? -6.616 7.186 26.622 1.00 87.38 98 PRO A C 1
ATOM 733 O O . PRO A 1 98 ? -6.389 7.596 25.483 1.00 87.38 98 PRO A O 1
ATOM 736 N N . ASN A 1 99 ? -6.308 7.896 27.714 1.00 88.94 99 ASN A N 1
ATOM 737 C CA . ASN A 1 99 ? -5.838 9.281 27.676 1.00 88.94 99 ASN A CA 1
ATOM 738 C C . ASN A 1 99 ? -4.478 9.424 27.007 1.00 88.94 99 ASN A C 1
ATOM 740 O O . ASN A 1 99 ? -4.264 10.352 26.224 1.00 88.94 99 ASN A O 1
ATOM 744 N N . VAL A 1 100 ? -3.569 8.499 27.299 1.00 90.75 100 VAL A N 1
ATOM 745 C CA . VAL A 1 100 ? -2.245 8.463 26.674 1.00 90.75 100 VAL A CA 1
ATOM 746 C C . VAL A 1 100 ? -2.370 7.979 25.230 1.00 90.75 100 VAL A C 1
ATOM 748 O O . VAL A 1 100 ? -1.779 8.566 24.319 1.00 90.75 100 VAL A O 1
ATOM 751 N N . HIS A 1 101 ? -3.197 6.955 24.998 1.00 89.75 101 HIS A N 1
ATOM 752 C CA . HIS A 1 101 ? -3.286 6.283 23.706 1.00 89.75 101 HIS A CA 1
ATOM 753 C C . HIS A 1 101 ? -3.850 7.175 22.599 1.00 89.75 101 HIS A C 1
ATOM 755 O O . HIS A 1 101 ? -3.250 7.271 21.528 1.00 89.75 101 HIS A O 1
ATOM 761 N N . TYR A 1 102 ? -4.966 7.880 22.834 1.00 89.44 102 TYR A N 1
ATOM 762 C CA . TYR A 1 102 ? -5.535 8.736 21.785 1.00 89.44 102 TYR A CA 1
ATOM 763 C C . TYR A 1 102 ? -4.656 9.951 21.476 1.00 89.44 102 TYR A C 1
ATOM 765 O O . TYR A 1 102 ? -4.567 10.363 20.319 1.00 89.44 102 TYR A O 1
ATOM 773 N N . ARG A 1 103 ? -3.952 10.504 22.475 1.00 93.25 103 ARG A N 1
ATOM 774 C CA . ARG A 1 103 ? -3.008 11.616 22.265 1.00 93.25 103 ARG A CA 1
ATOM 775 C C . ARG A 1 103 ? -1.828 11.179 21.408 1.00 93.25 103 ARG A C 1
ATOM 777 O O . ARG A 1 103 ? -1.466 11.899 20.480 1.00 93.25 103 ARG A O 1
ATOM 784 N N . ALA A 1 104 ? -1.284 9.991 21.670 1.00 94.44 104 ALA A N 1
ATOM 785 C CA . ALA A 1 104 ? -0.222 9.407 20.859 1.00 94.44 104 ALA A CA 1
ATOM 786 C C . ALA A 1 104 ? -0.677 9.169 19.407 1.00 94.44 104 ALA A C 1
ATOM 788 O O . ALA A 1 104 ? 0.043 9.526 18.476 1.00 94.44 104 ALA A O 1
ATOM 789 N N . MET A 1 105 ? -1.897 8.663 19.190 1.00 94.38 105 MET A N 1
ATOM 790 C CA . MET A 1 105 ? -2.457 8.477 17.841 1.00 94.38 105 MET A CA 1
ATOM 791 C C . MET A 1 105 ? -2.633 9.795 17.072 1.00 94.38 105 MET A C 1
ATOM 793 O O . MET A 1 105 ? -2.281 9.880 15.890 1.00 94.38 105 MET A O 1
ATOM 797 N N . ILE A 1 106 ? -3.146 10.840 17.729 1.00 95.00 106 ILE A N 1
ATOM 798 C CA . ILE A 1 106 ? -3.323 12.165 17.115 1.00 95.00 106 ILE A CA 1
ATOM 799 C C . ILE A 1 106 ? -1.961 12.785 16.783 1.00 95.00 106 ILE A C 1
ATOM 801 O O . ILE A 1 106 ? -1.764 13.258 15.661 1.00 95.00 106 ILE A O 1
ATOM 805 N N . ALA A 1 107 ? -1.005 12.734 17.718 1.00 96.62 107 ALA A N 1
ATOM 806 C CA . ALA A 1 107 ? 0.352 13.234 17.512 1.00 96.62 107 ALA A CA 1
ATOM 807 C C . ALA A 1 107 ? 1.053 12.508 16.354 1.00 96.62 107 ALA A C 1
ATOM 809 O O . ALA A 1 107 ? 1.614 13.159 15.470 1.00 96.62 107 ALA A O 1
ATOM 810 N N . PHE A 1 108 ? 0.942 11.176 16.300 1.00 96.81 108 PHE A N 1
ATOM 811 C CA . PHE A 1 108 ? 1.435 10.369 15.187 1.00 96.81 108 PHE A CA 1
ATOM 812 C C . PHE A 1 108 ? 0.825 10.824 13.857 1.00 96.81 108 PHE A C 1
ATOM 814 O O . PHE A 1 108 ? 1.547 11.108 12.901 1.00 96.81 108 PHE A O 1
ATOM 821 N N . THR A 1 109 ? -0.502 10.953 13.807 1.00 96.19 109 THR A N 1
ATOM 822 C CA . THR A 1 109 ? -1.236 11.332 12.592 1.00 96.19 109 THR A CA 1
ATOM 823 C C . THR A 1 109 ? -0.804 12.705 12.079 1.00 96.19 109 THR A C 1
ATOM 825 O O . THR A 1 109 ? -0.420 12.841 10.914 1.00 96.19 109 THR A O 1
ATOM 828 N N . ALA A 1 110 ? -0.770 13.710 12.959 1.00 96.75 110 ALA A N 1
ATOM 829 C CA . ALA A 1 110 ? -0.308 15.053 12.623 1.00 96.75 110 ALA A CA 1
ATOM 830 C C . ALA A 1 110 ? 1.152 15.042 12.139 1.00 96.75 110 ALA A C 1
ATOM 832 O O . ALA A 1 110 ? 1.467 15.609 11.090 1.00 96.75 110 ALA A O 1
ATOM 833 N N . ALA A 1 111 ? 2.037 14.323 12.837 1.00 96.25 111 ALA A N 1
ATOM 834 C CA . ALA A 1 111 ? 3.441 14.196 12.462 1.00 96.25 111 ALA A CA 1
ATOM 835 C C . ALA A 1 111 ? 3.643 13.487 11.114 1.00 96.25 111 ALA A C 1
ATOM 837 O O . ALA A 1 111 ? 4.631 13.750 10.429 1.00 96.25 111 ALA A O 1
ATOM 838 N N . ARG A 1 112 ? 2.748 12.583 10.691 1.00 95.00 112 ARG A N 1
ATOM 839 C CA . ARG A 1 112 ? 2.780 11.973 9.346 1.00 95.00 112 ARG A CA 1
ATOM 840 C C . ARG A 1 112 ? 2.293 12.917 8.261 1.00 95.00 112 ARG A C 1
ATOM 842 O O . ARG A 1 112 ? 2.935 12.966 7.212 1.00 95.00 112 ARG A O 1
ATOM 849 N N . CYS A 1 113 ? 1.249 13.700 8.500 1.00 95.25 113 CYS A N 1
ATOM 850 C CA . CYS A 1 113 ? 0.815 14.719 7.542 1.00 95.25 113 CYS A CA 1
ATOM 851 C C . CYS A 1 113 ? 1.888 15.807 7.353 1.00 95.25 113 CYS A C 1
ATOM 853 O O . CYS A 1 113 ? 2.266 16.112 6.220 1.00 95.25 113 CYS A O 1
ATOM 855 N N . LEU A 1 114 ? 2.452 16.318 8.453 1.00 95.12 114 LEU A N 1
ATOM 856 C CA . LEU A 1 114 ? 3.521 17.322 8.422 1.00 95.12 114 LEU A CA 1
ATOM 857 C C . LEU A 1 114 ? 4.819 16.781 7.812 1.00 95.12 114 LEU A C 1
ATOM 859 O O . LEU A 1 114 ? 5.466 17.493 7.046 1.00 95.12 114 LEU A O 1
ATOM 863 N N . HIS A 1 115 ? 5.175 15.518 8.080 1.00 94.38 115 HIS A N 1
ATOM 864 C CA . HIS A 1 115 ? 6.344 14.887 7.463 1.00 94.38 115 HIS A CA 1
ATOM 865 C C . HIS A 1 115 ? 6.238 14.878 5.938 1.00 94.38 115 HIS A C 1
ATOM 867 O O . HIS A 1 115 ? 7.178 15.284 5.264 1.00 94.38 115 HIS A O 1
ATOM 873 N N . THR A 1 116 ? 5.091 14.478 5.384 1.00 93.38 116 THR A N 1
ATOM 874 C CA . THR A 1 116 ? 4.883 14.479 3.930 1.00 93.38 116 THR A CA 1
ATOM 875 C C . THR A 1 116 ? 4.974 15.879 3.342 1.00 93.38 116 THR A C 1
ATOM 877 O O . THR A 1 116 ? 5.605 16.047 2.302 1.00 93.38 116 THR A O 1
ATOM 880 N N . HIS A 1 117 ? 4.410 16.884 4.016 1.00 93.25 117 HIS A N 1
ATOM 881 C CA . HIS A 1 117 ? 4.534 18.272 3.581 1.00 93.25 117 HIS A CA 1
ATOM 882 C C . HIS A 1 117 ? 6.000 18.732 3.564 1.00 93.25 117 HIS A C 1
ATOM 884 O O . HIS A 1 117 ? 6.490 19.149 2.518 1.00 93.25 117 HIS A O 1
ATOM 890 N N . ALA A 1 118 ? 6.720 18.567 4.679 1.00 92.31 118 ALA A N 1
ATOM 891 C CA . ALA A 1 118 ? 8.129 18.940 4.795 1.00 92.31 118 ALA A CA 1
ATOM 892 C C . ALA A 1 118 ? 9.023 18.178 3.803 1.00 92.31 118 ALA A C 1
ATOM 894 O O . ALA A 1 118 ? 9.960 18.741 3.240 1.00 92.31 118 ALA A O 1
ATOM 895 N N . TYR A 1 119 ? 8.729 16.899 3.553 1.00 90.88 119 TYR A N 1
ATOM 896 C CA . TYR A 1 119 ? 9.452 16.094 2.573 1.00 90.88 119 TYR A CA 1
ATOM 897 C C . TYR A 1 119 ? 9.200 16.609 1.153 1.00 90.88 119 TYR A C 1
ATOM 899 O O . TYR A 1 119 ? 10.149 16.754 0.386 1.00 90.88 119 TYR A O 1
ATOM 907 N N . ALA A 1 120 ? 7.947 16.920 0.805 1.00 90.00 120 ALA A N 1
ATOM 908 C CA . ALA A 1 120 ? 7.580 17.422 -0.516 1.00 90.00 120 ALA A CA 1
ATOM 909 C C . ALA A 1 120 ? 8.239 18.780 -0.820 1.00 90.00 120 ALA A C 1
ATOM 911 O O . ALA A 1 120 ? 8.773 18.961 -1.918 1.00 90.00 120 ALA A O 1
ATOM 912 N N . THR A 1 121 ? 8.274 19.692 0.156 1.00 89.88 121 THR A N 1
ATOM 913 C CA . THR A 1 121 ? 8.882 21.029 0.027 1.00 89.88 121 THR A CA 1
ATOM 914 C C . THR A 1 121 ? 10.395 21.052 0.258 1.00 89.88 121 THR A C 1
ATOM 916 O O . THR A 1 121 ? 11.034 22.057 -0.030 1.00 89.88 121 THR A O 1
ATOM 919 N N . GLY A 1 122 ? 11.000 19.954 0.723 1.00 87.62 122 GLY A N 1
ATOM 920 C CA . GLY A 1 122 ? 12.438 19.891 1.002 1.00 87.62 122 GLY A CA 1
ATOM 921 C C . GLY A 1 122 ? 12.861 20.640 2.273 1.00 87.62 122 GLY A C 1
ATOM 922 O O . GLY A 1 122 ? 14.014 21.044 2.389 1.00 87.62 122 GLY A O 1
ATOM 923 N N . MET A 1 123 ? 11.953 20.825 3.235 1.00 89.38 123 MET A N 1
ATOM 924 C CA . MET A 1 123 ? 12.212 21.559 4.478 1.00 89.38 123 MET A CA 1
ATOM 925 C C . MET A 1 123 ? 12.966 20.707 5.512 1.00 89.38 123 MET A C 1
ATOM 927 O O . MET A 1 123 ? 12.382 19.881 6.222 1.00 89.38 123 MET A O 1
ATOM 931 N N . GLN A 1 124 ? 14.268 20.957 5.654 1.00 86.44 124 GLN A N 1
ATOM 932 C CA . GLN A 1 124 ? 15.066 20.513 6.803 1.00 86.44 124 GLN A CA 1
ATOM 933 C C . GLN A 1 124 ? 15.165 21.637 7.850 1.00 86.44 124 GLN A C 1
ATOM 935 O O . GLN A 1 124 ? 15.255 22.795 7.450 1.00 86.44 124 GLN A O 1
ATOM 940 N N . PRO A 1 125 ? 15.137 21.355 9.171 1.00 90.62 125 PRO A N 1
ATOM 941 C CA . PRO A 1 125 ? 15.152 20.047 9.846 1.00 90.62 125 PRO A CA 1
ATOM 942 C C . PRO A 1 125 ? 13.759 19.429 10.080 1.00 90.62 125 PRO A C 1
ATOM 944 O O . PRO A 1 125 ? 13.646 18.360 10.685 1.00 90.62 125 PRO A O 1
ATOM 947 N N . MET A 1 126 ? 12.688 20.093 9.622 1.00 91.12 126 MET A N 1
ATOM 948 C CA . MET A 1 126 ? 11.299 19.708 9.910 1.00 91.12 126 MET A CA 1
ATOM 949 C C . MET A 1 126 ? 10.976 18.273 9.501 1.00 91.12 126 MET A C 1
ATOM 951 O O . MET A 1 126 ? 10.269 17.578 10.227 1.00 91.12 126 MET A O 1
ATOM 955 N N . ARG A 1 127 ? 11.549 17.791 8.393 1.00 88.31 127 ARG A N 1
ATOM 956 C CA . ARG A 1 127 ? 11.443 16.385 7.994 1.00 88.31 127 ARG A CA 1
ATOM 957 C C . ARG A 1 127 ? 11.900 15.439 9.112 1.00 88.31 127 ARG A C 1
ATOM 959 O O . ARG A 1 127 ? 11.131 14.580 9.538 1.00 88.31 127 ARG A O 1
ATOM 966 N N . SER A 1 128 ? 13.119 15.611 9.617 1.00 91.00 128 SER A N 1
ATOM 967 C CA . SER A 1 128 ? 13.671 14.748 10.668 1.00 91.00 128 SER A CA 1
ATOM 968 C C . SER A 1 128 ? 12.905 14.878 11.985 1.00 91.00 128 SER A C 1
ATOM 970 O O . SER A 1 128 ? 12.640 13.871 12.639 1.00 91.00 128 SER A O 1
ATOM 972 N N . LEU A 1 129 ? 12.490 16.096 12.349 1.00 93.69 129 LEU A N 1
ATOM 973 C CA . LEU A 1 129 ? 11.711 16.337 13.567 1.00 93.69 129 LEU A CA 1
ATOM 974 C C . LEU A 1 129 ? 10.344 15.655 13.507 1.00 93.69 129 LEU A C 1
ATOM 976 O O . LEU A 1 129 ? 9.987 14.912 14.419 1.00 93.69 129 LEU A O 1
ATOM 980 N N . CYS A 1 130 ? 9.596 15.833 12.415 1.00 93.94 130 CYS A N 1
ATOM 981 C CA . CYS A 1 130 ? 8.319 15.153 12.236 1.00 93.94 130 CYS A CA 1
ATOM 982 C C . CYS A 1 130 ? 8.509 13.633 12.236 1.00 93.94 130 CYS A C 1
ATOM 984 O O . CYS A 1 130 ? 7.731 12.929 12.878 1.00 93.94 130 CYS A O 1
ATOM 986 N N . HIS A 1 131 ? 9.540 13.107 11.560 1.00 92.69 131 HIS A N 1
ATOM 987 C CA . HIS A 1 131 ? 9.876 11.681 11.608 1.00 92.69 131 HIS A CA 1
ATOM 988 C C . HIS A 1 131 ? 10.066 11.195 13.051 1.00 92.69 131 HIS A C 1
ATOM 990 O O . HIS A 1 131 ? 9.374 10.262 13.460 1.00 92.69 131 HIS A O 1
ATOM 996 N N . GLY A 1 132 ? 10.906 11.885 13.828 1.00 93.50 132 GLY A N 1
ATOM 997 C CA . GLY A 1 132 ? 11.168 11.583 15.234 1.00 93.50 132 GLY A CA 1
ATOM 998 C C . GLY A 1 132 ? 9.912 11.615 16.105 1.00 93.50 132 GLY A C 1
ATOM 999 O O . GLY A 1 132 ? 9.669 10.666 16.842 1.00 93.50 132 GLY A O 1
ATOM 1000 N N . VAL A 1 133 ? 9.056 12.636 15.967 1.00 96.31 133 VAL A N 1
ATOM 1001 C CA . VAL A 1 133 ? 7.773 12.711 16.697 1.00 96.31 133 VAL A CA 1
ATOM 1002 C C . VAL A 1 133 ? 6.870 11.522 16.363 1.00 96.31 133 VAL A C 1
ATOM 1004 O O . VAL A 1 133 ? 6.232 10.962 17.254 1.00 96.31 133 VAL A O 1
ATOM 1007 N N . GLY A 1 134 ? 6.836 11.105 15.094 1.00 94.44 134 GLY A N 1
ATOM 1008 C C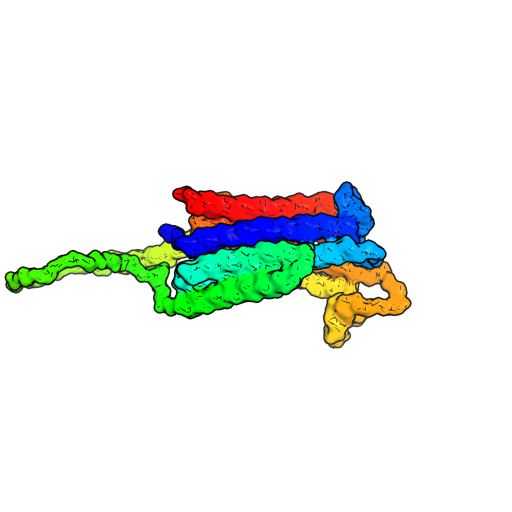A . GLY A 1 134 ? 6.114 9.907 14.666 1.00 94.44 134 GLY A CA 1
ATOM 1009 C C . GLY A 1 134 ? 6.618 8.646 15.371 1.00 94.44 134 GLY A C 1
ATOM 1010 O O . GLY A 1 134 ? 5.826 7.935 15.981 1.00 94.44 134 GLY A O 1
ATOM 1011 N N . VAL A 1 135 ? 7.933 8.406 15.354 1.00 94.44 135 VAL A N 1
ATOM 1012 C CA . VAL A 1 135 ? 8.546 7.249 16.033 1.00 94.44 135 VAL A CA 1
ATOM 1013 C C . VAL A 1 135 ? 8.261 7.278 17.535 1.00 94.44 135 VAL A C 1
ATOM 1015 O O . VAL A 1 135 ? 7.805 6.281 18.092 1.00 94.44 135 VAL A O 1
ATOM 1018 N N . MET A 1 136 ? 8.445 8.430 18.184 1.00 96.50 136 MET A N 1
ATOM 1019 C CA . MET A 1 136 ? 8.182 8.579 19.617 1.00 96.50 136 MET A CA 1
ATOM 1020 C C . MET A 1 136 ? 6.714 8.336 19.966 1.00 96.50 136 MET A C 1
ATOM 1022 O O . MET A 1 136 ? 6.432 7.683 20.963 1.00 96.50 136 MET A O 1
ATOM 1026 N N . SER A 1 137 ? 5.776 8.790 19.132 1.00 95.94 137 SER A N 1
ATOM 1027 C CA . SER A 1 137 ? 4.344 8.539 19.340 1.00 95.94 137 SER A CA 1
ATOM 1028 C C . SER A 1 137 ? 4.016 7.045 19.276 1.00 95.94 137 SER A C 1
ATOM 1030 O O . SER A 1 137 ? 3.263 6.544 20.110 1.00 95.94 137 SER A O 1
ATOM 1032 N N . THR A 1 138 ? 4.616 6.316 18.331 1.00 94.25 138 THR A N 1
ATOM 1033 C CA . THR A 1 138 ? 4.470 4.857 18.233 1.00 94.25 138 THR A CA 1
ATOM 1034 C C . THR A 1 138 ? 5.049 4.149 19.458 1.00 94.25 138 THR A C 1
ATOM 1036 O O . THR A 1 138 ? 4.409 3.252 20.001 1.00 94.25 138 THR A O 1
ATOM 1039 N N . LEU A 1 139 ? 6.224 4.570 19.938 1.00 95.44 139 LEU A N 1
ATOM 1040 C CA . LEU A 1 139 ? 6.846 4.005 21.140 1.00 95.44 139 LEU A CA 1
ATOM 1041 C C . LEU A 1 139 ? 6.045 4.305 22.411 1.00 95.44 139 LEU A C 1
ATOM 1043 O O . LEU A 1 139 ? 5.931 3.433 23.265 1.00 95.44 139 LEU A O 1
ATOM 1047 N N . VAL A 1 140 ? 5.448 5.494 22.524 1.00 94.81 140 VAL A N 1
ATOM 1048 C CA . VAL A 1 140 ? 4.520 5.826 23.617 1.00 94.81 140 VAL A CA 1
ATOM 1049 C C . VAL A 1 140 ? 3.286 4.928 23.558 1.00 94.81 140 VAL A C 1
ATOM 1051 O O . VAL A 1 140 ? 2.885 4.387 24.584 1.00 94.81 140 VAL A O 1
ATOM 1054 N N . GLY A 1 141 ? 2.719 4.709 22.367 1.00 92.38 141 GLY A N 1
ATOM 1055 C CA . GLY A 1 141 ? 1.610 3.772 22.171 1.00 92.38 141 GLY A CA 1
ATOM 1056 C C . GLY A 1 141 ? 1.966 2.341 22.580 1.00 92.38 141 GLY A C 1
ATOM 1057 O O . GLY A 1 141 ? 1.196 1.696 23.287 1.00 92.38 141 GLY A O 1
ATOM 1058 N N . LEU A 1 142 ? 3.153 1.866 22.193 1.00 92.75 142 LEU A N 1
ATOM 1059 C CA . LEU A 1 142 ? 3.665 0.551 22.578 1.00 92.75 142 LEU A CA 1
ATOM 1060 C C . LEU A 1 142 ? 3.902 0.453 24.090 1.00 92.75 142 LEU A C 1
ATOM 1062 O O . LEU A 1 142 ? 3.464 -0.505 24.717 1.00 92.75 142 LEU A O 1
ATOM 1066 N N . GLY A 1 143 ? 4.566 1.445 24.683 1.00 91.75 143 GLY A N 1
ATOM 1067 C CA . GLY A 1 143 ? 4.834 1.492 26.117 1.00 91.75 143 GLY A CA 1
ATOM 1068 C C . GLY A 1 143 ? 3.544 1.502 26.932 1.00 91.75 143 GLY A C 1
ATOM 1069 O O . GLY A 1 143 ? 3.447 0.777 27.917 1.00 91.75 143 GLY A O 1
ATOM 1070 N N . ASN A 1 144 ? 2.530 2.245 26.481 1.00 91.19 144 ASN A N 1
ATOM 1071 C CA . ASN A 1 144 ? 1.203 2.255 27.089 1.00 91.19 144 ASN A CA 1
ATOM 1072 C C . ASN A 1 144 ? 0.501 0.891 26.962 1.00 91.19 144 ASN A C 1
ATOM 1074 O O . ASN A 1 144 ? -0.059 0.396 27.933 1.00 91.19 144 ASN A O 1
ATOM 1078 N N . ALA A 1 145 ? 0.590 0.250 25.792 1.00 88.31 145 ALA A N 1
ATOM 1079 C CA . ALA A 1 145 ? 0.039 -1.085 25.555 1.00 88.31 145 ALA A CA 1
ATOM 1080 C C . ALA A 1 145 ? 0.688 -2.168 26.430 1.00 88.31 145 ALA A C 1
ATOM 1082 O O . ALA A 1 145 ? -0.007 -3.031 26.948 1.00 88.31 145 ALA A O 1
ATOM 1083 N N . VAL A 1 146 ? 2.008 -2.114 26.622 1.00 90.38 146 VAL A N 1
ATOM 1084 C CA . VAL A 1 146 ? 2.749 -3.052 27.484 1.00 90.38 146 VAL A CA 1
ATOM 1085 C C . VAL A 1 146 ? 2.523 -2.750 28.969 1.00 90.38 146 VAL A C 1
ATOM 1087 O O . VAL A 1 146 ? 2.472 -3.662 29.788 1.00 90.38 146 VAL A O 1
ATOM 1090 N N . SER A 1 147 ? 2.378 -1.471 29.324 1.00 87.44 147 SER A N 1
ATOM 1091 C CA . SER A 1 147 ? 2.120 -1.029 30.702 1.00 87.44 147 SER A CA 1
ATOM 1092 C C . SER A 1 147 ? 0.674 -1.232 31.135 1.00 87.44 147 SER A C 1
ATOM 1094 O O . SER A 1 147 ? 0.375 -1.035 32.316 1.00 87.44 147 SER A O 1
ATOM 1096 N N . ALA A 1 148 ? -0.208 -1.633 30.214 1.00 82.75 148 ALA A N 1
ATOM 1097 C CA . ALA A 1 148 ? -1.517 -2.160 30.543 1.00 82.75 148 ALA A CA 1
ATOM 1098 C C . ALA A 1 148 ? -1.308 -3.420 31.394 1.00 82.75 148 ALA A C 1
ATOM 1100 O O . ALA A 1 148 ? -1.154 -4.535 30.897 1.00 82.75 148 ALA A O 1
ATOM 1101 N N . ARG A 1 149 ? -1.209 -3.226 32.715 1.00 56.03 149 ARG A N 1
ATOM 1102 C CA . ARG A 1 149 ? -1.210 -4.320 33.681 1.00 56.03 149 ARG A CA 1
ATOM 1103 C C . ARG A 1 149 ? -2.476 -5.104 33.402 1.00 56.03 149 ARG A C 1
ATOM 1105 O O . ARG A 1 149 ? -3.535 -4.487 33.318 1.00 56.03 149 ARG A O 1
ATOM 1112 N N . HIS A 1 150 ? -2.366 -6.427 33.272 1.00 47.81 150 HIS A N 1
ATOM 1113 C CA . HIS A 1 150 ? -3.542 -7.286 33.297 1.00 47.81 150 HIS A CA 1
ATOM 1114 C C . HIS A 1 150 ? -4.462 -6.783 34.419 1.00 47.81 150 HIS A C 1
ATOM 1116 O O . HIS A 1 150 ? -4.058 -6.683 35.578 1.00 47.81 150 HIS A O 1
ATOM 1122 N N . PRO A 1 151 ? -5.675 -6.410 34.027 1.00 41.41 151 PRO A N 1
ATOM 1123 C CA . PRO A 1 151 ? -6.645 -7.460 33.978 1.00 41.41 151 PRO A CA 1
ATOM 1124 C C . PRO A 1 151 ? -7.035 -7.738 32.536 1.00 41.41 151 PRO A C 1
ATOM 1126 O O . PRO A 1 151 ? -7.336 -6.855 31.737 1.00 41.41 151 PRO A O 1
ATOM 1129 N N . VAL A 1 152 ? -7.141 -9.019 32.228 1.00 42.34 152 VAL A N 1
ATOM 1130 C CA . VAL A 1 152 ? -8.171 -9.481 31.307 1.00 42.34 152 VAL A CA 1
ATOM 1131 C C . VAL A 1 152 ? -9.535 -9.138 31.954 1.00 42.34 152 VAL A C 1
ATOM 1133 O O . VAL A 1 152 ? -10.231 -10.023 32.422 1.00 42.34 152 VAL A O 1
ATOM 1136 N N . SER A 1 153 ? -9.892 -7.850 32.072 1.00 38.66 153 SER A N 1
ATOM 1137 C CA . SER A 1 153 ? -11.207 -7.377 32.558 1.00 38.66 153 SER A CA 1
ATOM 1138 C C . SER A 1 153 ? -12.056 -6.788 31.440 1.00 38.66 153 SER A C 1
ATOM 1140 O O . SER A 1 153 ? -13.151 -6.307 31.699 1.00 38.66 153 SER A O 1
ATOM 1142 N N . PHE A 1 154 ? -11.679 -6.971 30.170 1.00 40.75 154 PHE A N 1
ATOM 1143 C CA . PHE A 1 154 ? -12.684 -6.948 29.099 1.00 40.75 154 PHE A CA 1
ATOM 1144 C C . PHE A 1 154 ? -13.508 -8.251 29.038 1.00 40.75 154 PHE A C 1
ATOM 1146 O O . PHE A 1 154 ? -14.004 -8.636 27.983 1.00 40.75 154 PHE A O 1
ATOM 1153 N N . MET A 1 155 ? -13.659 -8.950 30.172 1.00 38.91 155 MET A N 1
ATOM 1154 C CA . MET A 1 155 ? -14.591 -10.070 30.279 1.00 38.91 155 MET A CA 1
ATOM 1155 C C . MET A 1 155 ? -15.194 -10.343 31.666 1.00 38.91 155 MET A C 1
ATOM 1157 O O . MET A 1 155 ? -15.899 -11.334 31.797 1.00 38.91 155 MET A O 1
ATOM 1161 N N . MET A 1 156 ? -14.995 -9.499 32.679 1.00 43.34 156 MET A N 1
ATOM 1162 C CA . MET A 1 156 ? -15.764 -9.557 33.930 1.00 43.34 156 MET A CA 1
ATOM 1163 C C . MET A 1 156 ? -15.705 -8.183 34.598 1.00 43.34 156 MET A C 1
ATOM 1165 O O . MET A 1 156 ? -14.638 -7.784 35.045 1.00 43.34 156 MET A O 1
ATOM 1169 N N . ASP A 1 157 ? -16.835 -7.478 34.604 1.00 29.56 157 ASP A N 1
ATOM 1170 C CA . ASP A 1 157 ? -17.279 -6.625 35.713 1.00 29.56 157 ASP A CA 1
ATOM 1171 C C . ASP A 1 157 ? -18.761 -6.273 35.482 1.00 29.56 157 ASP A C 1
ATOM 1173 O O . ASP A 1 157 ? -19.087 -5.282 34.822 1.00 29.56 157 ASP A O 1
ATOM 1177 N N . PRO A 1 158 ? -19.715 -7.076 35.981 1.00 49.69 158 PRO A N 1
ATOM 1178 C CA . PRO A 1 158 ? -20.933 -6.516 36.523 1.00 49.69 158 PRO A CA 1
ATOM 1179 C C . PRO A 1 158 ? -20.660 -6.101 37.976 1.00 49.69 158 PRO A C 1
ATOM 1181 O O . PRO A 1 158 ? -19.957 -6.799 38.698 1.00 49.69 158 PRO A O 1
ATOM 1184 N N . LEU A 1 159 ? -21.322 -5.026 38.407 1.00 37.00 159 LEU A N 1
ATOM 1185 C CA . LEU A 1 159 ? -21.395 -4.491 39.777 1.00 37.00 159 LEU A CA 1
ATOM 1186 C C . LEU A 1 159 ? -20.488 -3.287 40.044 1.00 37.00 159 LEU A C 1
ATOM 1188 O O . LEU A 1 159 ? -19.438 -3.350 40.671 1.00 37.00 159 LEU A O 1
ATOM 1192 N N . CYS A 1 160 ? -21.023 -2.132 39.664 1.00 33.06 160 CYS A N 1
ATOM 1193 C CA . CYS A 1 160 ? -20.918 -0.937 40.487 1.00 33.06 160 CYS A CA 1
ATOM 1194 C C . CYS A 1 160 ? -21.679 -1.176 41.808 1.00 33.06 160 CYS A C 1
ATOM 1196 O O . CYS A 1 160 ? -22.838 -1.598 41.747 1.00 33.06 160 CYS A O 1
ATOM 1198 N N . PRO A 1 161 ? -21.109 -0.852 42.979 1.00 38.06 161 PRO A N 1
ATOM 1199 C CA . PRO A 1 161 ? -21.907 -0.399 44.101 1.00 38.06 161 PRO A CA 1
ATOM 1200 C C . PRO A 1 161 ? -21.681 1.097 44.309 1.00 38.06 161 PRO A C 1
ATOM 1202 O O . PRO A 1 161 ? -20.558 1.593 44.376 1.00 38.06 161 PRO A O 1
ATOM 1205 N N . LEU A 1 162 ? -22.799 1.804 44.403 1.00 39.28 162 LEU A N 1
ATOM 1206 C CA . LEU A 1 162 ? -22.897 3.170 44.886 1.00 39.28 162 LEU A CA 1
ATOM 1207 C C . LEU A 1 162 ? -22.342 3.229 46.319 1.00 39.28 162 LEU A C 1
ATOM 1209 O O . LEU A 1 162 ? -22.960 2.688 47.233 1.00 39.28 162 LEU A O 1
ATOM 1213 N N . GLU A 1 163 ? -21.208 3.894 46.533 1.00 33.38 163 GLU A N 1
ATOM 1214 C CA . GLU A 1 163 ? -20.807 4.326 47.874 1.00 33.38 163 GLU A CA 1
ATOM 1215 C C . GLU A 1 163 ? -21.468 5.669 48.179 1.00 33.38 163 GLU A C 1
ATOM 1217 O O . GLU A 1 163 ? -21.058 6.732 47.714 1.00 33.38 163 GLU A O 1
ATOM 1222 N N . GLY A 1 164 ? -22.534 5.592 48.968 1.00 30.80 164 GLY A N 1
ATOM 1223 C CA . GLY A 1 164 ? -23.213 6.732 49.546 1.00 30.80 164 GLY A CA 1
ATOM 1224 C C . GLY A 1 164 ? -24.127 6.291 50.683 1.00 30.80 164 GLY A C 1
ATOM 1225 O O . GLY A 1 164 ? -25.191 5.743 50.433 1.00 30.80 164 GLY A O 1
ATOM 1226 N N . VAL A 1 165 ? -23.721 6.663 51.901 1.00 31.00 165 VAL A N 1
ATOM 1227 C CA . VAL A 1 165 ? -24.582 6.984 53.053 1.00 31.00 165 VAL A CA 1
ATOM 1228 C C . VAL A 1 165 ? -25.039 5.821 53.967 1.00 31.00 165 VAL A C 1
ATOM 1230 O O . VAL A 1 165 ? -25.740 4.900 53.575 1.00 31.00 165 VAL A O 1
ATOM 1233 N N . GLU A 1 166 ? -24.671 5.999 55.244 1.00 30.23 166 GLU A N 1
ATOM 1234 C CA . GLU A 1 166 ? -25.273 5.497 56.495 1.00 30.23 166 GLU A CA 1
ATOM 1235 C C . GLU A 1 166 ? -25.032 4.057 56.979 1.00 30.23 166 GLU A C 1
ATOM 1237 O O . GLU A 1 166 ? -25.827 3.137 56.815 1.00 30.23 166 GLU A O 1
ATOM 1242 N N . THR A 1 167 ? -24.010 3.932 57.828 1.00 32.25 167 THR A N 1
ATOM 1243 C CA . THR A 1 167 ? -24.015 3.029 58.984 1.00 32.25 167 THR A CA 1
ATOM 1244 C C . THR A 1 167 ? -24.898 3.606 60.100 1.00 32.25 167 THR A C 1
ATOM 1246 O O . THR A 1 167 ? -24.502 4.528 60.815 1.00 32.25 167 THR A O 1
ATOM 1249 N N . ARG A 1 168 ? -26.077 3.014 60.317 1.00 30.44 168 ARG A N 1
ATOM 1250 C CA . ARG A 1 168 ? -26.758 3.011 61.622 1.00 30.44 168 ARG A CA 1
ATOM 1251 C C . ARG A 1 168 ? -27.189 1.590 61.982 1.00 30.44 168 ARG A C 1
ATOM 1253 O O . ARG A 1 168 ? -27.752 0.871 61.167 1.00 30.44 168 ARG A O 1
ATOM 1260 N N . LEU A 1 169 ? -26.865 1.234 63.226 1.00 28.64 169 LEU A N 1
ATOM 1261 C CA . LEU A 1 169 ? -27.333 0.096 64.020 1.00 28.64 169 LEU A CA 1
ATOM 1262 C C . LEU A 1 169 ? -28.759 -0.375 63.673 1.00 28.64 169 LEU A C 1
ATOM 1264 O O . LEU A 1 169 ? -29.637 0.464 63.503 1.00 28.64 169 LEU A O 1
ATOM 1268 N N . VAL A 1 170 ? -29.018 -1.685 63.786 1.00 31.75 170 VAL A N 1
ATOM 1269 C CA . VAL A 1 170 ? -29.883 -2.273 64.837 1.00 31.75 170 VAL A CA 1
ATOM 1270 C C . VAL A 1 170 ? -29.859 -3.813 64.761 1.00 31.75 170 VAL A C 1
ATOM 1272 O O . VAL A 1 170 ? -29.836 -4.426 63.701 1.00 31.75 170 VAL A O 1
ATOM 1275 N N . VAL A 1 171 ? -29.831 -4.399 65.955 1.00 36.47 171 VAL A N 1
ATOM 1276 C CA . VAL A 1 171 ? -29.891 -5.813 66.346 1.00 36.47 171 VAL A CA 1
ATOM 1277 C C . VAL A 1 171 ? -31.233 -6.474 65.982 1.00 36.47 171 VAL A C 1
ATOM 1279 O O . VAL A 1 171 ? -32.273 -5.916 66.311 1.00 36.47 171 VAL A O 1
ATOM 1282 N N . ALA A 1 172 ? -31.210 -7.696 65.428 1.00 31.64 172 ALA A N 1
ATOM 1283 C CA . ALA A 1 172 ? -32.247 -8.742 65.570 1.00 31.64 172 ALA A CA 1
ATOM 1284 C C . ALA A 1 172 ? -31.691 -10.071 64.999 1.00 31.64 172 ALA A C 1
ATOM 1286 O O . ALA A 1 172 ? -31.273 -10.114 63.850 1.00 31.64 172 ALA A O 1
ATOM 1287 N N . SER A 1 173 ? -31.405 -11.089 65.816 1.00 32.12 173 SER A N 1
ATOM 1288 C CA . SER A 1 173 ? -32.319 -12.126 66.337 1.00 32.12 173 SER A CA 1
ATOM 1289 C C . SER A 1 173 ? -32.547 -13.306 65.372 1.00 32.12 173 SER A C 1
ATOM 1291 O O . SER A 1 173 ? -32.810 -13.137 64.190 1.00 32.12 173 SER A O 1
ATOM 1293 N N . GLN A 1 174 ? -32.413 -14.507 65.939 1.00 35.03 174 GLN A N 1
ATOM 1294 C CA . GLN A 1 174 ? -32.368 -15.852 65.353 1.00 35.03 174 GLN A CA 1
ATOM 1295 C C . GLN A 1 174 ? -33.615 -16.269 64.546 1.00 35.03 174 GLN A C 1
ATOM 1297 O O . GLN A 1 174 ? -34.729 -16.028 65.003 1.00 35.03 174 GLN A O 1
ATOM 1302 N N . ALA A 1 175 ? -33.424 -17.025 63.452 1.00 35.84 175 ALA A N 1
ATOM 1303 C CA . ALA A 1 175 ? -34.296 -18.139 63.020 1.00 35.84 175 ALA A CA 1
ATOM 1304 C C . ALA A 1 175 ? -33.703 -18.919 61.812 1.00 35.84 175 ALA A C 1
ATOM 1306 O O . ALA A 1 175 ? -32.831 -18.386 61.127 1.00 35.84 175 ALA A O 1
ATOM 1307 N N . PRO A 1 176 ? -34.115 -20.186 61.578 1.00 40.66 176 PRO A N 1
ATOM 1308 C CA . PRO A 1 176 ? -33.310 -21.214 60.911 1.00 40.66 176 PRO A CA 1
ATOM 1309 C C . PRO A 1 176 ? -33.562 -21.376 59.398 1.00 40.66 176 PRO A C 1
ATOM 1311 O O . PRO A 1 176 ? -34.595 -20.983 58.863 1.00 40.66 176 PRO A O 1
ATOM 1314 N N . LEU A 1 177 ? -32.580 -22.005 58.741 1.00 42.41 177 LEU A N 1
ATOM 1315 C CA . LEU A 1 177 ? -32.542 -22.416 57.329 1.00 42.41 177 LEU A CA 1
ATOM 1316 C C . LEU A 1 177 ? -33.794 -23.175 56.854 1.00 42.41 177 LEU A C 1
ATOM 1318 O O . LEU A 1 177 ? -34.265 -24.072 57.556 1.00 42.41 177 LEU A O 1
ATOM 1322 N N . PRO A 1 178 ? -34.167 -22.979 55.577 1.00 41.19 178 PRO A N 1
ATOM 1323 C CA . PRO A 1 178 ? -34.622 -24.078 54.741 1.00 41.19 178 PRO A CA 1
ATOM 1324 C C . PRO A 1 178 ? -33.702 -24.308 53.532 1.00 41.19 178 PRO A C 1
ATOM 1326 O O . PRO A 1 178 ? -33.250 -23.385 52.852 1.00 41.19 178 PRO A O 1
ATOM 1329 N N . GLU A 1 179 ? -33.440 -25.590 53.287 1.00 46.03 179 GLU A N 1
ATOM 1330 C CA . GLU A 1 179 ? -32.860 -26.154 52.072 1.00 46.03 179 GLU A CA 1
ATOM 1331 C C . GLU A 1 179 ? -33.585 -25.709 50.793 1.00 46.03 179 GLU A C 1
ATOM 1333 O O . GLU A 1 179 ? -34.808 -25.587 50.766 1.00 46.03 179 GLU A O 1
ATOM 1338 N N . THR A 1 180 ? -32.788 -25.618 49.720 1.00 38.25 180 THR A N 1
ATOM 1339 C CA . THR A 1 180 ? -33.075 -25.816 48.279 1.00 38.25 180 THR A CA 1
ATOM 1340 C C . THR A 1 180 ? -32.672 -24.633 47.388 1.00 38.25 180 THR A C 1
ATOM 1342 O O . THR A 1 180 ? -33.448 -23.759 47.025 1.00 38.25 180 THR A O 1
ATOM 1345 N N . LEU A 1 181 ? -31.399 -24.651 46.979 1.00 41.97 181 LEU A N 1
ATOM 1346 C CA . LEU A 1 181 ? -30.835 -23.838 45.898 1.00 41.97 181 LEU A CA 1
ATOM 1347 C C . LEU A 1 181 ? -30.899 -24.643 44.587 1.00 41.97 181 LEU A C 1
ATOM 1349 O O . LEU A 1 181 ? -30.242 -25.687 44.510 1.00 41.97 181 LEU A O 1
ATOM 1353 N N . PRO A 1 182 ? -31.564 -24.182 43.512 1.00 40.84 182 PRO A N 1
ATOM 1354 C CA . PRO A 1 182 ? -31.253 -24.679 42.182 1.00 40.84 182 PRO A CA 1
ATOM 1355 C C . PRO A 1 182 ? -29.922 -24.060 41.732 1.00 40.84 182 PRO A C 1
ATOM 1357 O O . PRO A 1 182 ? -29.840 -22.938 41.236 1.00 40.84 182 PRO A O 1
ATOM 1360 N N . ARG A 1 183 ? -28.843 -24.828 41.905 1.00 41.12 183 ARG A N 1
ATOM 1361 C CA . ARG A 1 183 ? -27.466 -24.541 41.466 1.00 41.12 183 ARG A CA 1
ATOM 1362 C C . ARG A 1 183 ? -27.307 -24.677 39.939 1.00 41.12 183 ARG A C 1
ATOM 1364 O O . ARG A 1 183 ? -26.403 -25.366 39.472 1.00 41.12 183 ARG A O 1
ATOM 1371 N N . ALA A 1 184 ? -28.207 -24.069 39.164 1.00 42.09 184 ALA A N 1
ATOM 1372 C CA . ALA A 1 184 ? -28.304 -24.279 37.715 1.00 42.09 184 ALA A CA 1
ATOM 1373 C C . ALA A 1 184 ? -28.291 -22.997 36.860 1.00 42.09 184 ALA A C 1
ATOM 1375 O O . ALA A 1 184 ? -28.307 -23.111 35.640 1.00 42.09 184 ALA A O 1
ATOM 1376 N N . GLN A 1 185 ? -28.212 -21.796 37.449 1.00 40.50 185 GLN A N 1
ATOM 1377 C CA . GLN A 1 185 ? -28.159 -20.543 36.671 1.00 40.50 185 GLN A CA 1
ATOM 1378 C C . GLN A 1 185 ? -26.749 -19.965 36.469 1.00 40.50 185 GLN A C 1
ATOM 1380 O O . GLN A 1 185 ? -26.532 -19.248 35.501 1.00 40.50 185 GLN A O 1
ATOM 1385 N N . SER A 1 186 ? -25.748 -20.325 37.284 1.00 40.50 186 SER A N 1
ATOM 1386 C CA . SER A 1 186 ? -24.399 -19.746 37.127 1.00 40.50 186 SER A CA 1
ATOM 1387 C C . SER A 1 186 ? -23.534 -20.424 36.056 1.00 40.50 186 SER A C 1
ATOM 1389 O O . SER A 1 186 ? -22.534 -19.859 35.616 1.00 40.50 186 SER A O 1
ATOM 1391 N N . ARG A 1 187 ? -23.899 -21.635 35.607 1.00 39.41 187 ARG A N 1
ATOM 1392 C CA . ARG A 1 187 ? -23.101 -22.400 34.630 1.00 39.41 187 ARG A CA 1
ATOM 1393 C C . ARG A 1 187 ? -23.467 -22.097 33.175 1.00 39.41 187 ARG A C 1
ATOM 1395 O O . ARG A 1 187 ? -22.658 -22.338 32.284 1.00 39.41 187 ARG A O 1
ATOM 1402 N N . THR A 1 188 ? -24.656 -21.553 32.931 1.00 39.94 188 THR A N 1
ATOM 1403 C CA . THR A 1 188 ? -25.120 -21.132 31.603 1.00 39.94 188 THR A CA 1
ATOM 1404 C C . THR A 1 188 ? -24.600 -19.744 31.232 1.00 39.94 188 THR A C 1
ATOM 1406 O O . THR A 1 188 ? -24.180 -19.545 30.096 1.00 39.94 188 THR A O 1
ATOM 1409 N N . GLU A 1 189 ? -24.500 -18.804 32.173 1.00 44.56 189 GLU A N 1
ATOM 1410 C CA . GLU A 1 189 ? -24.015 -17.446 31.870 1.00 44.56 189 GLU A CA 1
ATOM 1411 C C . GLU A 1 189 ? -22.504 -17.394 31.591 1.00 44.56 189 GLU A C 1
ATOM 1413 O O . GLU A 1 189 ? -22.058 -16.699 30.675 1.00 44.56 189 GLU A O 1
ATOM 1418 N N . HIS A 1 190 ? -21.711 -18.224 32.277 1.00 41.53 190 HIS A N 1
ATOM 1419 C CA . HIS A 1 190 ? -20.259 -18.258 32.082 1.00 41.53 190 HIS A CA 1
ATOM 1420 C C . HIS A 1 190 ? -19.838 -18.883 30.737 1.00 41.53 190 HIS A C 1
ATOM 1422 O O . HIS A 1 190 ? -18.797 -18.523 30.183 1.00 41.53 190 HIS A O 1
ATOM 1428 N N . ASN A 1 191 ? -20.676 -19.760 30.172 1.00 38.75 191 ASN A N 1
ATOM 1429 C CA . ASN A 1 191 ? -20.507 -20.262 28.807 1.00 38.75 191 ASN A CA 1
ATOM 1430 C C . ASN A 1 191 ? -21.071 -19.295 27.757 1.00 38.75 191 ASN A C 1
ATOM 1432 O O . ASN A 1 191 ? -20.693 -19.380 26.596 1.00 38.75 191 ASN A O 1
ATOM 1436 N N . THR A 1 192 ? -21.934 -18.349 28.130 1.00 41.59 192 THR A N 1
ATOM 1437 C CA . THR A 1 192 ? -22.518 -17.391 27.176 1.00 41.59 192 THR A CA 1
ATOM 1438 C C . THR A 1 192 ? -21.586 -16.199 26.936 1.00 41.59 192 THR A C 1
ATOM 1440 O O . THR A 1 192 ? -21.483 -15.715 25.813 1.00 41.59 192 THR A O 1
ATOM 1443 N N . SER A 1 193 ? -20.812 -15.787 27.945 1.00 46.38 193 SER A N 1
ATOM 1444 C CA . SER A 1 193 ? -19.882 -14.652 27.836 1.00 46.38 193 SER A CA 1
ATOM 1445 C C . SER A 1 193 ? -18.712 -14.929 26.872 1.00 46.38 193 SER A C 1
ATOM 1447 O O . SER A 1 193 ? -18.376 -14.090 26.037 1.00 46.38 193 SER A O 1
ATOM 1449 N N . MET A 1 194 ? -18.117 -16.133 26.908 1.00 37.94 194 MET A N 1
ATOM 1450 C CA . MET A 1 194 ? -16.975 -16.480 26.033 1.00 37.94 194 MET A CA 1
ATOM 1451 C C . MET A 1 194 ? -17.413 -16.787 24.592 1.00 37.94 194 MET A C 1
ATOM 1453 O O . MET A 1 194 ? -16.635 -16.649 23.652 1.00 37.94 194 MET A O 1
ATOM 1457 N N . THR A 1 195 ? -18.687 -17.147 24.422 1.00 39.34 195 THR A N 1
ATOM 1458 C CA . THR A 1 195 ? -19.307 -17.455 23.126 1.00 39.34 195 THR A CA 1
ATOM 1459 C C . THR A 1 195 ? -19.889 -16.202 22.452 1.00 39.34 195 THR A C 1
ATOM 1461 O O . THR A 1 195 ? -20.127 -16.212 21.249 1.00 39.34 195 THR A O 1
ATOM 1464 N N . ALA A 1 196 ? -20.058 -15.094 23.184 1.00 39.12 196 ALA A N 1
ATOM 1465 C CA . ALA A 1 196 ? -20.539 -13.819 22.647 1.00 39.12 196 ALA A CA 1
ATOM 1466 C C . ALA A 1 196 ? -19.421 -12.916 22.088 1.00 39.12 196 ALA A C 1
ATOM 1468 O O . ALA A 1 196 ? -19.676 -12.130 21.179 1.00 39.12 196 ALA A O 1
ATOM 1469 N N . LEU A 1 197 ? -18.172 -13.057 22.559 1.00 42.16 197 LEU A N 1
ATOM 1470 C CA . LEU A 1 197 ? -17.020 -12.301 22.029 1.00 42.16 197 LEU A CA 1
ATOM 1471 C C . LEU A 1 197 ? -16.597 -12.774 20.622 1.00 42.16 197 LEU A C 1
ATOM 1473 O O . LEU A 1 197 ? -15.915 -12.062 19.889 1.00 42.16 197 LEU A O 1
ATOM 1477 N N . VAL A 1 198 ? -17.049 -13.970 20.237 1.00 45.62 198 VAL A N 1
ATOM 1478 C CA . VAL A 1 198 ? -16.970 -14.529 18.885 1.00 45.62 198 VAL A CA 1
ATOM 1479 C C . VAL A 1 198 ? -18.324 -15.156 18.535 1.00 45.62 198 VAL A C 1
ATOM 1481 O O . VAL A 1 198 ? -18.413 -16.289 18.065 1.00 45.62 198 VAL A O 1
ATOM 1484 N N . ALA A 1 199 ? -19.413 -14.401 18.710 1.00 44.28 199 ALA A N 1
ATOM 1485 C CA . ALA A 1 199 ? -20.494 -14.543 17.745 1.00 44.28 199 ALA A CA 1
ATOM 1486 C C . ALA A 1 199 ? -19.862 -14.140 16.408 1.00 44.28 199 ALA A C 1
ATOM 1488 O O . ALA A 1 199 ? -19.516 -12.984 16.177 1.00 44.28 199 ALA A O 1
ATOM 1489 N N . LEU A 1 200 ? -19.499 -15.141 15.613 1.00 54.12 200 LEU A N 1
ATOM 1490 C CA . LEU A 1 200 ? -18.695 -14.968 14.418 1.00 54.12 200 LEU A CA 1
ATOM 1491 C C . LEU A 1 200 ? -19.594 -14.346 13.340 1.00 54.12 200 LEU A C 1
ATOM 1493 O O . LEU A 1 200 ? -20.109 -15.059 12.478 1.00 54.12 200 LEU A O 1
ATOM 1497 N N . ASN A 1 201 ? -19.827 -13.036 13.430 1.00 72.25 201 ASN A N 1
ATOM 1498 C CA . ASN A 1 201 ? -20.591 -12.275 12.447 1.00 72.25 201 ASN A CA 1
ATOM 1499 C C . ASN A 1 201 ? -19.922 -12.495 11.079 1.00 72.25 201 ASN A C 1
ATOM 1501 O O . ASN A 1 201 ? -18.691 -12.600 10.983 1.00 72.25 201 ASN A O 1
ATOM 1505 N N . ALA A 1 202 ? -20.710 -12.628 10.016 1.00 85.50 202 ALA A N 1
ATOM 1506 C CA . ALA A 1 202 ? -20.242 -12.901 8.661 1.00 85.50 202 ALA A CA 1
ATOM 1507 C C . ALA A 1 202 ? -19.125 -11.940 8.225 1.00 85.50 202 ALA A C 1
ATOM 1509 O O . ALA A 1 202 ? -18.211 -12.365 7.519 1.00 85.50 202 ALA A O 1
ATOM 1510 N N . ALA A 1 203 ? -19.112 -10.698 8.721 1.00 86.75 203 ALA A N 1
ATOM 1511 C CA . ALA A 1 203 ? -18.018 -9.753 8.495 1.00 86.75 203 ALA A CA 1
ATOM 1512 C C . ALA A 1 203 ? -16.649 -10.257 8.988 1.00 86.75 203 ALA A C 1
ATOM 1514 O O . ALA A 1 203 ? -15.673 -10.180 8.245 1.00 86.75 203 ALA A O 1
ATOM 1515 N N . VAL A 1 204 ? -16.550 -10.827 10.193 1.00 88.88 204 VAL A N 1
ATOM 1516 C CA . VAL A 1 204 ? -15.272 -11.338 10.728 1.00 88.88 204 VAL A CA 1
ATOM 1517 C C . VAL A 1 204 ? -14.816 -12.580 9.955 1.00 88.88 204 VAL A C 1
ATOM 1519 O O . VAL A 1 204 ? -13.636 -12.695 9.614 1.00 88.88 204 VAL A O 1
ATOM 1522 N N . LYS A 1 205 ? -15.748 -13.481 9.593 1.00 89.12 205 LYS A N 1
ATOM 1523 C CA . LYS A 1 205 ? -15.445 -14.641 8.722 1.00 89.12 205 LYS A CA 1
ATOM 1524 C C . LYS A 1 205 ? -14.929 -14.194 7.363 1.00 89.12 205 LYS A C 1
ATOM 1526 O O . LYS A 1 205 ? -13.938 -14.731 6.866 1.00 89.12 205 LYS A O 1
ATOM 1531 N N . THR A 1 206 ? -15.598 -13.204 6.778 1.00 93.31 206 THR A N 1
ATOM 1532 C CA . THR A 1 206 ? -15.245 -12.652 5.471 1.00 93.31 206 THR A CA 1
ATOM 1533 C C . THR A 1 206 ? -13.880 -11.985 5.528 1.00 93.31 206 THR A C 1
ATOM 1535 O O . THR A 1 206 ? -13.048 -12.263 4.667 1.00 93.31 206 THR A O 1
ATOM 1538 N N . TYR A 1 207 ? -13.604 -11.195 6.569 1.00 94.56 207 TYR A N 1
ATOM 1539 C CA . TYR A 1 207 ? -12.295 -10.586 6.791 1.00 94.56 207 TYR A CA 1
ATOM 1540 C C . TYR A 1 207 ? -11.187 -11.636 6.885 1.00 94.56 207 TYR A C 1
ATOM 1542 O O . TYR A 1 207 ? -10.192 -11.537 6.168 1.00 94.56 207 TYR A O 1
ATOM 1550 N N . SER A 1 208 ? -11.369 -12.665 7.717 1.00 93.44 208 SER A N 1
ATOM 1551 C CA . SER A 1 208 ? -10.389 -13.744 7.883 1.00 93.44 208 SER A CA 1
ATOM 1552 C C . SER A 1 208 ? -10.131 -14.485 6.565 1.00 93.44 208 SER A C 1
ATOM 1554 O O . SER A 1 208 ? -8.980 -14.644 6.155 1.00 93.44 208 SER A O 1
ATOM 1556 N N . THR A 1 209 ? -11.198 -14.845 5.847 1.00 94.50 209 THR A N 1
ATOM 1557 C CA . THR A 1 209 ? -11.117 -15.559 4.563 1.00 94.50 209 THR A CA 1
ATOM 1558 C C . THR A 1 209 ? -10.421 -14.717 3.492 1.00 94.50 209 THR A C 1
ATOM 1560 O O . THR A 1 209 ? -9.483 -15.182 2.847 1.00 94.50 209 THR A O 1
ATOM 1563 N N . CYS A 1 210 ? -10.831 -13.456 3.321 1.00 96.56 210 CYS A N 1
ATOM 1564 C CA . CYS A 1 210 ? -10.239 -12.542 2.343 1.00 96.56 210 CYS A CA 1
ATOM 1565 C C . CYS A 1 210 ? -8.768 -12.249 2.661 1.00 96.56 210 CYS A C 1
ATOM 1567 O O . CYS A 1 210 ? -7.929 -12.263 1.761 1.00 96.56 210 CYS A O 1
ATOM 1569 N N . SER A 1 211 ? -8.437 -12.042 3.939 1.00 95.50 211 SER A N 1
ATOM 1570 C CA . SER A 1 211 ? -7.059 -11.818 4.389 1.00 95.50 211 SER A CA 1
ATOM 1571 C C . SER A 1 211 ? -6.165 -13.014 4.071 1.00 95.50 211 SER A C 1
ATOM 1573 O O . SER A 1 211 ? -5.070 -12.827 3.545 1.00 95.50 211 SER A O 1
ATOM 1575 N N . LEU A 1 212 ? -6.642 -14.240 4.319 1.00 95.81 212 LEU A N 1
ATOM 1576 C CA . LEU A 1 212 ? -5.908 -15.461 3.984 1.00 95.81 212 LEU A CA 1
ATOM 1577 C C . LEU A 1 212 ? -5.685 -15.589 2.473 1.00 95.81 212 LEU A C 1
ATOM 1579 O O . LEU A 1 212 ? -4.564 -15.848 2.042 1.00 95.81 212 LEU A O 1
ATOM 1583 N N . ILE A 1 213 ? -6.720 -15.362 1.660 1.00 97.62 213 ILE A N 1
ATOM 1584 C CA . ILE A 1 213 ? -6.610 -15.408 0.193 1.00 97.62 213 ILE A CA 1
ATOM 1585 C C . ILE A 1 213 ? -5.572 -14.395 -0.305 1.00 97.62 213 ILE A C 1
ATOM 1587 O O . ILE A 1 213 ? -4.712 -14.730 -1.121 1.00 97.62 213 ILE A O 1
ATOM 1591 N N . LEU A 1 214 ? -5.623 -13.158 0.194 1.00 97.44 214 LEU A N 1
ATOM 1592 C CA . LEU A 1 214 ? -4.683 -12.103 -0.184 1.00 97.44 214 LEU A CA 1
ATOM 1593 C C . LEU A 1 214 ? -3.259 -12.393 0.292 1.00 97.44 214 LEU A C 1
ATOM 1595 O O . LEU A 1 214 ? -2.313 -12.090 -0.433 1.00 97.44 214 LEU A O 1
ATOM 1599 N N . PHE A 1 215 ? -3.102 -13.015 1.460 1.00 95.69 215 PHE A N 1
ATOM 1600 C CA . PHE A 1 215 ? -1.808 -13.459 1.965 1.00 95.69 215 PHE A CA 1
ATOM 1601 C C . PHE A 1 215 ? -1.210 -14.572 1.099 1.00 95.69 215 PHE A C 1
ATOM 1603 O O . PHE A 1 215 ? -0.062 -14.463 0.672 1.00 95.69 215 PHE A O 1
ATOM 1610 N N . VAL A 1 216 ? -1.997 -15.598 0.757 1.00 97.00 216 VAL A N 1
ATOM 1611 C CA . VAL A 1 216 ? -1.577 -16.667 -0.166 1.00 97.00 216 VAL A CA 1
ATOM 1612 C C . VAL A 1 216 ? -1.194 -16.077 -1.522 1.00 97.00 216 VAL A C 1
ATOM 1614 O O . VAL A 1 216 ? -0.142 -16.398 -2.070 1.00 97.00 216 VAL A O 1
ATOM 1617 N N . LYS A 1 217 ? -2.003 -15.151 -2.043 1.00 96.38 217 LYS A N 1
ATOM 1618 C CA . LYS A 1 217 ? -1.702 -14.425 -3.277 1.00 96.38 217 LYS A CA 1
ATOM 1619 C C . LYS A 1 217 ? -0.381 -13.656 -3.180 1.00 96.38 217 LYS A C 1
ATOM 1621 O O . LYS A 1 217 ? 0.431 -13.752 -4.097 1.00 96.38 217 LYS A O 1
ATOM 1626 N N . PHE A 1 218 ? -0.152 -12.921 -2.092 1.00 95.62 218 PHE A N 1
ATOM 1627 C CA . PHE A 1 218 ? 1.095 -12.188 -1.868 1.00 95.62 218 PHE A CA 1
ATOM 1628 C C . PHE A 1 218 ? 2.297 -13.139 -1.846 1.00 95.62 218 PHE A C 1
ATOM 1630 O O . PHE A 1 218 ? 3.269 -12.907 -2.567 1.00 95.62 218 PHE A O 1
ATOM 1637 N N . PHE A 1 219 ? 2.193 -14.251 -1.114 1.00 95.12 219 PHE A N 1
ATOM 1638 C CA . PHE A 1 219 ? 3.233 -15.275 -1.057 1.00 95.12 219 PHE A CA 1
ATOM 1639 C C . PHE A 1 219 ? 3.579 -15.809 -2.453 1.00 95.12 219 PHE A C 1
ATOM 1641 O O . PHE A 1 219 ? 4.741 -15.770 -2.851 1.00 95.12 219 PHE A O 1
ATOM 1648 N N . ILE A 1 220 ? 2.569 -16.181 -3.249 1.00 96.31 220 ILE A N 1
ATOM 1649 C CA . ILE A 1 220 ? 2.757 -16.619 -4.641 1.00 96.31 220 ILE A CA 1
ATOM 1650 C C . ILE A 1 220 ? 3.478 -15.540 -5.464 1.00 96.31 220 ILE A C 1
ATOM 1652 O O . ILE A 1 220 ? 4.434 -15.844 -6.176 1.00 96.31 220 ILE A O 1
ATOM 1656 N N . THR A 1 221 ? 3.058 -14.273 -5.373 1.00 96.00 221 THR A N 1
ATOM 1657 C CA . THR A 1 221 ? 3.685 -13.192 -6.155 1.00 96.00 221 THR A CA 1
ATOM 1658 C C . THR A 1 221 ? 5.139 -12.928 -5.768 1.00 96.00 221 THR A C 1
ATOM 1660 O O . THR A 1 221 ? 5.952 -12.673 -6.656 1.00 96.00 221 THR A O 1
ATOM 1663 N N . VAL A 1 222 ? 5.487 -13.029 -4.481 1.00 95.00 222 VAL A N 1
ATOM 1664 C CA . VAL A 1 222 ? 6.869 -12.879 -3.998 1.00 95.00 222 VAL A CA 1
ATOM 1665 C C . VAL A 1 222 ? 7.730 -14.054 -4.454 1.00 95.00 222 VAL A C 1
ATOM 1667 O O . VAL A 1 222 ? 8.846 -13.840 -4.920 1.00 95.00 222 VAL A O 1
ATOM 1670 N N . SER A 1 223 ? 7.211 -15.285 -4.411 1.00 94.06 223 SER A N 1
ATOM 1671 C CA . SER A 1 223 ? 7.929 -16.456 -4.928 1.00 94.06 223 SER A CA 1
ATOM 1672 C C . SER A 1 223 ? 8.219 -16.334 -6.426 1.00 94.06 223 SER A C 1
ATOM 1674 O O . SER A 1 223 ? 9.347 -16.581 -6.855 1.00 94.06 223 SER A O 1
ATOM 1676 N N . ILE A 1 224 ? 7.240 -15.892 -7.228 1.00 94.75 224 ILE A N 1
ATOM 1677 C CA . ILE A 1 224 ? 7.453 -15.679 -8.668 1.00 94.75 224 ILE A CA 1
ATOM 1678 C C . ILE A 1 224 ? 8.470 -14.556 -8.902 1.00 94.75 224 ILE A C 1
ATOM 1680 O O . ILE A 1 224 ? 9.390 -14.723 -9.702 1.00 94.75 224 ILE A O 1
ATOM 1684 N N . GLN A 1 225 ? 8.348 -13.435 -8.185 1.00 94.19 225 GLN A N 1
ATOM 1685 C CA . GLN A 1 225 ? 9.298 -12.326 -8.272 1.00 94.19 225 GLN A CA 1
ATOM 1686 C C . GLN A 1 225 ? 10.727 -12.770 -7.936 1.00 94.19 225 GLN A C 1
ATOM 1688 O O . GLN A 1 225 ? 11.648 -12.409 -8.663 1.00 94.19 225 GLN A O 1
ATOM 1693 N N . GLY A 1 226 ? 10.914 -13.589 -6.897 1.00 89.75 226 GLY A N 1
ATOM 1694 C CA . GLY A 1 226 ? 12.217 -14.154 -6.543 1.00 89.75 226 GLY A CA 1
ATOM 1695 C C . GLY A 1 226 ? 12.838 -14.947 -7.693 1.00 89.75 226 GLY A C 1
ATOM 1696 O O . GLY A 1 226 ? 13.987 -14.700 -8.053 1.00 89.75 226 GLY A O 1
ATOM 1697 N N . GLY A 1 227 ? 12.056 -15.821 -8.340 1.00 89.94 227 GLY A N 1
ATOM 1698 C CA . GLY A 1 227 ? 12.501 -16.564 -9.524 1.00 89.94 227 GLY A CA 1
ATOM 1699 C C . GLY A 1 227 ? 12.884 -15.656 -10.700 1.00 89.94 227 GLY A C 1
ATOM 1700 O O . GLY A 1 227 ? 13.900 -15.877 -11.357 1.00 89.94 227 GLY A O 1
ATOM 1701 N N . LYS A 1 228 ? 12.121 -14.583 -10.941 1.00 91.50 228 LYS A N 1
ATOM 1702 C CA . LYS A 1 228 ? 12.439 -13.598 -11.991 1.00 91.50 228 LYS A CA 1
ATOM 1703 C C . LYS A 1 228 ? 13.687 -12.773 -11.678 1.00 91.50 228 LYS A C 1
ATOM 1705 O O . LYS A 1 228 ? 14.430 -12.445 -12.600 1.00 91.50 228 LYS A O 1
ATOM 1710 N N . SER A 1 229 ? 13.977 -12.515 -10.404 1.00 88.69 229 SER A N 1
ATOM 1711 C CA . SER A 1 229 ? 15.203 -11.821 -10.002 1.00 88.69 229 SER A CA 1
ATOM 1712 C C . SER A 1 229 ? 16.473 -12.615 -10.312 1.00 88.69 229 SER A C 1
ATOM 1714 O O . SER A 1 229 ? 17.463 -11.996 -10.700 1.00 88.69 229 SER A O 1
ATOM 1716 N N . PHE A 1 230 ? 16.445 -13.952 -10.224 1.00 87.31 230 PHE A N 1
ATOM 1717 C CA . PHE A 1 230 ? 17.566 -14.798 -10.665 1.00 87.31 230 PHE A CA 1
ATOM 1718 C C . PHE A 1 230 ? 17.831 -14.646 -12.166 1.00 87.31 230 PHE A C 1
ATOM 1720 O O . PHE A 1 230 ? 18.963 -14.387 -12.574 1.00 87.31 230 PHE A O 1
ATOM 1727 N N . ALA A 1 231 ? 16.777 -14.714 -12.986 1.00 86.69 231 ALA A N 1
ATOM 1728 C CA . ALA A 1 231 ? 16.880 -14.536 -14.436 1.00 86.69 231 ALA A CA 1
ATOM 1729 C C . ALA A 1 231 ? 17.368 -13.132 -14.845 1.00 86.69 231 ALA A C 1
ATOM 1731 O O . ALA A 1 231 ? 17.925 -12.960 -15.926 1.00 86.69 231 ALA A O 1
ATOM 1732 N N . ALA A 1 232 ? 17.165 -12.125 -13.992 1.00 86.25 232 ALA A N 1
ATOM 1733 C CA . ALA A 1 232 ? 17.565 -10.744 -14.243 1.00 86.25 232 ALA A CA 1
ATOM 1734 C C . ALA A 1 232 ? 18.974 -10.379 -13.732 1.00 86.25 232 ALA A C 1
ATOM 1736 O O . ALA A 1 232 ? 19.431 -9.262 -13.999 1.00 86.25 232 ALA A O 1
ATOM 1737 N N . GLY A 1 233 ? 19.652 -11.267 -12.992 1.00 85.38 233 GLY A N 1
ATOM 1738 C CA . GLY A 1 233 ? 20.920 -10.939 -12.320 1.00 85.38 233 GLY A CA 1
ATOM 1739 C C . GLY A 1 233 ? 20.744 -9.953 -11.154 1.00 85.38 233 GLY A C 1
ATOM 1740 O O . GLY A 1 233 ? 21.679 -9.249 -10.768 1.00 85.38 233 GLY A O 1
ATOM 1741 N N . ALA A 1 234 ? 19.515 -9.828 -10.642 1.00 86.06 234 ALA A N 1
ATOM 1742 C CA . ALA A 1 234 ? 19.118 -8.790 -9.694 1.00 86.06 234 ALA A CA 1
ATOM 1743 C C . ALA A 1 234 ? 19.313 -9.201 -8.228 1.00 86.06 234 ALA A C 1
ATOM 1745 O O . ALA A 1 234 ? 18.963 -8.432 -7.329 1.00 86.06 234 ALA A O 1
ATOM 1746 N N . ARG A 1 235 ? 19.820 -10.413 -7.978 1.00 86.81 235 ARG A N 1
ATOM 1747 C CA . ARG A 1 235 ? 20.087 -10.920 -6.633 1.00 86.81 235 ARG A CA 1
ATOM 1748 C C . ARG A 1 235 ? 21.435 -10.418 -6.100 1.00 86.81 235 ARG A C 1
ATOM 1750 O O . ARG A 1 235 ? 22.253 -9.912 -6.877 1.00 86.81 235 ARG A O 1
ATOM 1757 N N . PRO A 1 236 ? 21.654 -10.529 -4.784 1.00 87.62 236 PRO A N 1
ATOM 1758 C CA . PRO A 1 236 ? 22.948 -10.257 -4.182 1.00 87.62 236 PRO A CA 1
ATOM 1759 C C . PRO A 1 236 ? 24.081 -11.135 -4.751 1.00 87.62 236 PRO A C 1
ATOM 1761 O O . PRO A 1 236 ? 23.821 -12.265 -5.166 1.00 87.62 236 PRO A O 1
ATOM 1764 N N . PRO A 1 237 ? 25.336 -10.654 -4.775 1.00 85.62 237 PRO A N 1
ATOM 1765 C CA . PRO A 1 237 ? 26.464 -11.396 -5.334 1.00 85.62 237 PRO A CA 1
ATOM 1766 C C . PRO A 1 237 ? 26.849 -12.661 -4.565 1.00 85.62 237 PRO A C 1
ATOM 1768 O O . PRO A 1 237 ? 27.434 -13.564 -5.162 1.00 85.62 237 PRO A O 1
ATOM 1771 N N . GLU A 1 238 ? 26.501 -12.773 -3.286 1.00 84.50 238 GLU A N 1
ATOM 1772 C CA . GLU A 1 238 ? 26.661 -14.001 -2.502 1.00 84.50 238 GLU A CA 1
ATOM 1773 C C . GLU A 1 238 ? 25.815 -15.166 -3.035 1.00 84.50 238 GLU A C 1
ATOM 1775 O O . GLU A 1 238 ? 26.184 -16.326 -2.849 1.00 84.50 238 GLU A O 1
ATOM 1780 N N . ASP A 1 239 ? 24.736 -14.877 -3.770 1.00 85.94 239 ASP A N 1
ATOM 1781 C CA . ASP A 1 239 ? 23.903 -15.912 -4.374 1.00 85.94 239 ASP A CA 1
ATOM 1782 C C . ASP A 1 239 ? 24.617 -16.602 -5.548 1.00 85.94 239 ASP A C 1
ATOM 1784 O O . ASP A 1 239 ? 24.169 -17.672 -5.941 1.00 85.94 239 ASP A O 1
ATOM 1788 N N . ASN A 1 240 ? 25.731 -16.072 -6.084 1.00 82.19 240 ASN A N 1
ATOM 1789 C CA . ASN A 1 240 ? 26.441 -16.650 -7.243 1.00 82.19 240 ASN A CA 1
ATOM 1790 C C . ASN A 1 240 ? 26.975 -18.082 -7.019 1.00 82.19 240 ASN A C 1
ATOM 1792 O O . ASN A 1 240 ? 27.279 -18.794 -7.972 1.00 82.19 240 ASN A O 1
ATOM 1796 N N . GLY A 1 241 ? 27.130 -18.502 -5.759 1.00 79.75 241 GLY A N 1
ATOM 1797 C CA . GLY A 1 241 ? 27.586 -19.848 -5.395 1.00 79.75 241 GLY A CA 1
ATOM 1798 C C . GLY A 1 241 ? 26.464 -20.879 -5.235 1.00 79.75 241 GLY A C 1
ATOM 1799 O O . GLY A 1 241 ? 26.735 -22.012 -4.838 1.00 79.75 241 GLY A O 1
ATOM 1800 N N . LEU A 1 242 ? 25.204 -20.502 -5.475 1.00 81.06 242 LEU A N 1
ATOM 1801 C CA . LEU A 1 242 ? 24.068 -21.408 -5.313 1.00 81.06 242 LEU A CA 1
ATOM 1802 C C . LEU A 1 242 ? 24.038 -22.472 -6.423 1.00 81.06 242 LEU A C 1
ATOM 1804 O O . LEU A 1 242 ? 24.231 -22.180 -7.602 1.00 81.06 242 LEU A O 1
ATOM 1808 N N . LEU A 1 243 ? 23.743 -23.717 -6.036 1.00 69.38 243 LEU A N 1
ATOM 1809 C CA . LEU A 1 243 ? 23.574 -24.840 -6.963 1.00 69.38 243 LEU A CA 1
ATOM 1810 C C . LEU A 1 243 ? 22.481 -24.533 -8.002 1.00 69.38 243 LEU A C 1
ATOM 1812 O O . LEU A 1 243 ? 21.383 -24.109 -7.642 1.00 69.38 243 LEU A O 1
ATOM 1816 N N . GLY A 1 244 ? 22.765 -24.800 -9.281 1.00 69.06 244 GLY A N 1
ATOM 1817 C CA . GLY A 1 244 ? 21.804 -24.626 -10.378 1.00 69.06 244 GLY A CA 1
ATOM 1818 C C . GLY A 1 244 ? 21.822 -23.250 -11.053 1.00 69.06 244 GLY A C 1
ATOM 1819 O O . GLY A 1 244 ? 20.827 -22.868 -11.665 1.00 69.06 244 GLY A O 1
ATOM 1820 N N . GLN A 1 245 ? 22.928 -22.507 -10.950 1.00 69.94 245 GLN A N 1
ATOM 1821 C CA . GLN A 1 245 ? 23.111 -21.218 -11.634 1.00 69.94 245 GLN A CA 1
ATOM 1822 C C . GLN A 1 245 ? 23.831 -21.292 -12.982 1.00 69.94 245 GLN A C 1
ATOM 1824 O O . GLN A 1 245 ? 24.078 -20.260 -13.610 1.00 69.94 245 GLN A O 1
ATOM 1829 N N . ASP A 1 246 ? 24.123 -22.498 -13.462 1.00 70.12 246 ASP A N 1
ATOM 1830 C CA . ASP A 1 246 ? 24.739 -22.699 -14.767 1.00 70.12 246 ASP A CA 1
ATOM 1831 C C . ASP A 1 246 ? 23.863 -22.081 -15.872 1.00 70.12 246 ASP A C 1
ATOM 1833 O O . ASP A 1 246 ? 22.710 -22.462 -16.075 1.00 70.12 246 ASP A O 1
ATOM 1837 N N . GLY A 1 247 ? 24.405 -21.086 -16.579 1.00 73.31 247 GLY A N 1
ATOM 1838 C CA . GLY A 1 247 ? 23.717 -20.383 -17.668 1.00 73.31 247 GLY A CA 1
ATOM 1839 C C . GLY A 1 247 ? 22.857 -19.178 -17.258 1.00 73.31 247 GLY A C 1
ATOM 1840 O O . GLY A 1 247 ? 22.275 -18.541 -18.138 1.00 73.31 247 GLY A O 1
ATOM 1841 N N . LEU A 1 248 ? 22.787 -18.823 -15.969 1.00 78.69 248 LEU A N 1
ATOM 1842 C CA . LEU A 1 248 ? 22.155 -17.581 -15.501 1.00 78.69 248 LEU A CA 1
ATOM 1843 C C . LEU A 1 248 ? 23.150 -16.404 -15.494 1.00 78.69 248 LEU A C 1
ATOM 1845 O O . LEU A 1 248 ? 24.360 -16.613 -15.390 1.00 78.69 248 LEU A O 1
ATOM 1849 N N . PRO A 1 249 ? 22.674 -15.148 -15.614 1.00 82.88 249 PRO A N 1
ATOM 1850 C CA . PRO A 1 249 ? 23.545 -13.981 -15.500 1.00 82.88 249 PRO A CA 1
ATOM 1851 C C . PRO A 1 249 ? 24.133 -13.863 -14.088 1.00 82.88 249 PRO A C 1
ATOM 1853 O O . PRO A 1 249 ? 23.500 -14.264 -13.108 1.00 82.88 249 PRO A O 1
ATOM 1856 N N . ALA A 1 250 ? 25.311 -13.245 -13.979 1.00 83.88 250 ALA A N 1
ATOM 1857 C CA . ALA A 1 250 ? 25.933 -12.963 -12.690 1.00 83.88 250 ALA A CA 1
ATOM 1858 C C . ALA A 1 250 ? 25.020 -12.079 -11.821 1.00 83.88 250 ALA A C 1
ATOM 1860 O O . ALA A 1 250 ? 24.523 -11.034 -12.255 1.00 83.88 250 ALA A O 1
ATOM 1861 N N . GLN A 1 251 ? 24.807 -12.500 -10.578 1.00 86.56 251 GLN A N 1
ATOM 1862 C CA . GLN A 1 251 ? 23.991 -11.793 -9.599 1.00 86.56 251 GLN A CA 1
ATOM 1863 C C . GLN A 1 251 ? 24.803 -10.648 -9.007 1.00 86.56 251 GLN A C 1
ATOM 1865 O O . GLN A 1 251 ? 25.851 -10.887 -8.417 1.00 86.56 251 GLN A O 1
ATOM 1870 N N . THR A 1 252 ? 24.359 -9.406 -9.199 1.00 83.56 252 THR A N 1
ATOM 1871 C CA . THR A 1 252 ? 25.097 -8.206 -8.753 1.00 83.56 252 THR A CA 1
ATOM 1872 C C . THR A 1 252 ? 24.184 -7.046 -8.385 1.00 83.56 252 THR A C 1
ATOM 1874 O O . THR A 1 252 ? 24.515 -5.885 -8.606 1.00 83.56 252 THR A O 1
ATOM 1877 N N . TYR A 1 253 ? 22.984 -7.338 -7.882 1.00 82.25 253 TYR A N 1
ATOM 1878 C CA . TYR A 1 253 ? 21.903 -6.356 -7.717 1.00 82.25 253 TYR A CA 1
ATOM 1879 C C . TYR A 1 253 ? 21.471 -5.680 -9.032 1.00 82.25 253 TYR A C 1
ATOM 1881 O O . TYR A 1 253 ? 20.748 -4.684 -9.019 1.00 82.25 253 TYR A O 1
ATOM 1889 N N . GLY A 1 254 ? 21.909 -6.207 -10.180 1.00 74.25 254 GLY A N 1
ATOM 1890 C CA . GLY A 1 254 ? 21.794 -5.535 -11.471 1.00 74.25 254 GLY A CA 1
ATOM 1891 C C . GLY A 1 254 ? 22.690 -4.296 -11.617 1.00 74.25 254 GLY A C 1
ATOM 1892 O O . GLY A 1 254 ? 22.420 -3.487 -12.501 1.00 74.25 254 GLY A O 1
ATOM 1893 N N . LEU A 1 255 ? 23.713 -4.137 -10.764 1.00 72.69 255 LEU A N 1
ATOM 1894 C CA . LEU A 1 255 ? 24.638 -2.997 -10.759 1.00 72.69 255 LEU A CA 1
ATOM 1895 C C . LEU A 1 255 ? 25.844 -3.178 -11.684 1.00 72.69 255 LEU A C 1
ATOM 1897 O O . LEU A 1 255 ? 26.459 -2.178 -12.044 1.00 72.69 255 LEU A O 1
ATOM 1901 N N . LEU A 1 256 ? 26.186 -4.408 -12.088 1.00 64.12 256 LEU A N 1
ATOM 1902 C CA . LEU A 1 256 ? 27.174 -4.576 -13.150 1.00 64.12 256 LEU A CA 1
ATOM 1903 C C . LEU A 1 256 ? 26.555 -4.171 -14.492 1.00 64.12 256 LEU A C 1
ATOM 1905 O O . LEU A 1 256 ? 25.721 -4.872 -15.080 1.00 64.12 256 LEU A O 1
ATOM 1909 N N . GLU A 1 257 ? 26.975 -3.000 -14.963 1.00 59.94 257 GLU A N 1
ATOM 1910 C CA . GLU A 1 257 ? 27.120 -2.733 -16.385 1.00 59.94 257 GLU A CA 1
ATOM 1911 C C . GLU A 1 257 ? 28.328 -3.566 -16.830 1.00 59.94 257 GLU A C 1
ATOM 1913 O O . GLU A 1 257 ? 29.470 -3.155 -16.654 1.00 59.94 257 GLU A O 1
ATOM 1918 N N . ASP A 1 258 ? 28.108 -4.782 -17.336 1.00 54.88 258 ASP A N 1
ATOM 1919 C CA . ASP A 1 258 ? 29.149 -5.382 -18.166 1.00 54.88 258 ASP A CA 1
ATOM 1920 C C . ASP A 1 258 ? 29.423 -4.371 -19.293 1.00 54.88 258 ASP A C 1
ATOM 1922 O O . ASP A 1 258 ? 28.477 -3.931 -19.947 1.00 54.88 258 ASP A O 1
ATOM 1926 N N . ASP A 1 259 ? 30.688 -4.041 -19.580 1.00 52.34 259 ASP A N 1
ATOM 1927 C CA . ASP A 1 259 ? 31.097 -3.222 -20.746 1.00 52.34 259 ASP A CA 1
ATOM 1928 C C . ASP A 1 259 ? 30.631 -3.823 -22.098 1.00 52.34 259 ASP A C 1
ATOM 1930 O O . ASP A 1 259 ? 30.882 -3.293 -23.183 1.00 52.34 259 ASP A O 1
ATOM 1934 N N . LYS A 1 260 ? 29.942 -4.967 -22.048 1.00 59.12 260 LYS A N 1
ATOM 1935 C CA . LYS A 1 260 ? 29.299 -5.647 -23.158 1.00 59.12 260 LYS A CA 1
ATOM 1936 C C . LYS A 1 260 ? 27.867 -5.134 -23.335 1.00 59.12 260 LYS A C 1
ATOM 1938 O O . LYS A 1 260 ? 27.131 -4.970 -22.362 1.00 59.12 260 LYS A O 1
ATOM 1943 N N . PRO A 1 261 ? 27.403 -4.962 -24.583 1.00 60.97 261 PRO A N 1
ATOM 1944 C CA . PRO A 1 261 ? 26.011 -4.624 -24.838 1.00 60.97 261 PRO A CA 1
ATOM 1945 C C . PRO A 1 261 ? 25.091 -5.663 -24.180 1.00 60.97 261 PRO A C 1
ATOM 1947 O O . PRO A 1 261 ? 25.176 -6.856 -24.472 1.00 60.97 261 PRO A O 1
ATOM 1950 N N . ILE A 1 262 ? 24.212 -5.198 -23.284 1.00 69.25 262 ILE A N 1
ATOM 1951 C CA . ILE A 1 262 ? 23.195 -6.027 -22.622 1.00 69.25 262 ILE A CA 1
ATOM 1952 C C . ILE A 1 262 ? 22.407 -6.772 -23.703 1.00 69.25 262 ILE A C 1
ATOM 1954 O O . ILE A 1 262 ? 21.781 -6.136 -24.557 1.00 69.25 262 ILE A O 1
ATOM 1958 N N . SER A 1 263 ? 22.419 -8.107 -23.650 1.00 79.06 263 SER A N 1
ATOM 1959 C CA . SER A 1 263 ? 21.653 -8.931 -24.584 1.00 79.06 263 SER A CA 1
ATOM 1960 C C . SER A 1 263 ? 20.163 -8.587 -24.499 1.00 79.06 263 SER A C 1
ATOM 1962 O O . SER A 1 263 ? 19.636 -8.252 -23.434 1.00 79.06 263 SER A O 1
ATOM 1964 N N . GLU A 1 264 ? 19.450 -8.673 -25.622 1.00 82.62 264 GLU A N 1
ATOM 1965 C CA . GLU A 1 264 ? 18.010 -8.389 -25.652 1.00 82.62 264 GLU A CA 1
ATOM 1966 C C . GLU A 1 264 ? 17.232 -9.290 -24.676 1.00 82.62 264 GLU A C 1
ATOM 1968 O O . GLU A 1 264 ? 16.311 -8.831 -23.999 1.00 82.62 264 GLU A O 1
ATOM 1973 N N . GLN A 1 265 ? 17.686 -10.535 -24.512 1.00 83.38 265 GLN A N 1
ATOM 1974 C CA . GLN A 1 265 ? 17.160 -11.492 -23.538 1.00 83.38 265 GLN A CA 1
ATOM 1975 C C . GLN A 1 265 ? 17.335 -11.010 -22.091 1.00 83.38 265 GLN A C 1
ATOM 1977 O O . GLN A 1 265 ? 16.374 -11.030 -21.323 1.00 83.38 265 GLN A O 1
ATOM 1982 N N . LEU A 1 266 ? 18.522 -10.516 -21.717 1.00 82.62 266 LEU A N 1
ATOM 1983 C CA . LEU A 1 266 ? 18.770 -9.992 -20.370 1.00 82.62 266 LEU A CA 1
ATOM 1984 C C . LEU A 1 266 ? 17.965 -8.712 -20.110 1.00 82.62 266 LEU A C 1
ATOM 1986 O O . LEU A 1 266 ? 17.437 -8.516 -19.015 1.00 82.62 266 LEU A O 1
ATOM 1990 N N . ARG A 1 267 ? 17.804 -7.854 -21.125 1.00 81.56 267 ARG A N 1
ATOM 1991 C CA . ARG A 1 267 ? 16.943 -6.666 -21.030 1.00 81.56 267 ARG A CA 1
ATOM 1992 C C . ARG A 1 267 ? 15.477 -7.051 -20.815 1.00 81.56 267 ARG A C 1
ATOM 1994 O O . ARG A 1 267 ? 14.814 -6.446 -19.973 1.00 81.56 267 ARG A O 1
ATOM 2001 N N . ALA A 1 268 ? 14.981 -8.060 -21.531 1.00 85.31 268 ALA A N 1
ATOM 2002 C CA . ALA A 1 268 ? 13.629 -8.582 -21.353 1.00 85.31 268 ALA A CA 1
ATOM 2003 C C . ALA A 1 268 ? 13.435 -9.210 -19.960 1.00 85.31 268 ALA A C 1
ATOM 2005 O O . ALA A 1 268 ? 12.438 -8.916 -19.300 1.00 85.31 268 ALA A O 1
ATOM 2006 N N . ALA A 1 269 ? 14.410 -9.986 -19.475 1.00 87.31 269 ALA A N 1
ATOM 2007 C CA . ALA A 1 269 ? 14.388 -10.572 -18.134 1.00 87.31 269 ALA A CA 1
ATOM 2008 C C . ALA A 1 269 ? 14.373 -9.499 -17.033 1.00 87.31 269 ALA A C 1
ATOM 2010 O O . ALA A 1 269 ? 13.563 -9.571 -16.110 1.00 87.31 269 ALA A O 1
ATOM 2011 N N . ARG A 1 270 ? 15.192 -8.445 -17.165 1.00 85.94 270 ARG A N 1
ATOM 2012 C CA . ARG A 1 270 ? 15.176 -7.285 -16.256 1.00 85.94 270 ARG A CA 1
ATOM 2013 C C . ARG A 1 270 ? 13.834 -6.555 -16.290 1.00 85.94 270 ARG A C 1
ATOM 2015 O O . ARG A 1 270 ? 13.293 -6.229 -15.237 1.00 85.94 270 ARG A O 1
ATOM 2022 N N . ALA A 1 271 ? 13.261 -6.327 -17.472 1.00 86.31 271 ALA A N 1
ATOM 2023 C CA . ALA A 1 271 ? 11.943 -5.703 -17.595 1.00 86.31 271 ALA A CA 1
ATOM 2024 C C . ALA A 1 271 ? 10.835 -6.551 -16.942 1.00 86.31 271 ALA A C 1
ATOM 2026 O O . ALA A 1 271 ? 9.913 -6.004 -16.331 1.00 86.31 271 ALA A O 1
ATOM 2027 N N . GLU A 1 272 ? 10.924 -7.879 -17.044 1.00 90.31 272 GLU A N 1
ATOM 2028 C CA . GLU A 1 272 ? 10.005 -8.796 -16.376 1.00 90.31 272 GLU A CA 1
ATOM 2029 C C . GLU A 1 272 ? 10.184 -8.778 -14.848 1.00 90.31 272 GLU A C 1
ATOM 2031 O O . GLU A 1 272 ? 9.194 -8.643 -14.127 1.00 90.31 272 GLU A O 1
ATOM 2036 N N . ASP A 1 273 ? 11.417 -8.826 -14.340 1.00 90.75 273 ASP A N 1
ATOM 2037 C CA . ASP A 1 273 ? 11.715 -8.682 -12.909 1.00 90.75 273 ASP A CA 1
ATOM 2038 C C . ASP A 1 273 ? 11.172 -7.358 -12.346 1.00 90.75 273 ASP A C 1
ATOM 2040 O O . ASP A 1 273 ? 10.447 -7.350 -11.348 1.00 90.75 273 ASP A O 1
ATOM 2044 N N . PHE A 1 274 ? 11.409 -6.238 -13.039 1.00 90.12 274 PHE A N 1
ATOM 2045 C CA . PHE A 1 274 ? 10.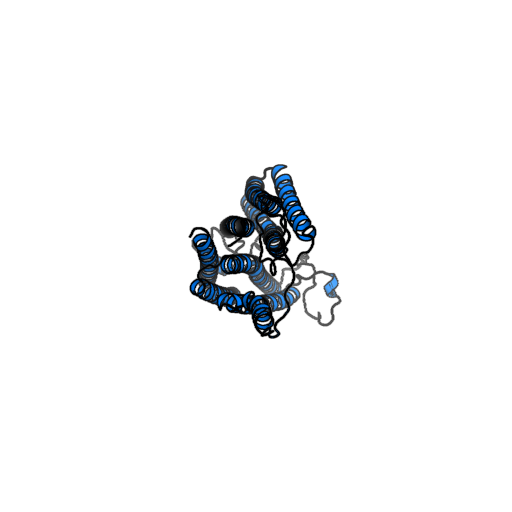831 -4.944 -12.672 1.00 90.12 274 PHE A CA 1
ATOM 2046 C C . PHE A 1 274 ? 9.302 -4.982 -12.644 1.00 90.12 274 PHE A C 1
ATOM 2048 O O . PHE A 1 274 ? 8.689 -4.431 -11.728 1.00 90.12 274 PHE A O 1
ATOM 2055 N N . ARG A 1 275 ? 8.658 -5.648 -13.608 1.00 92.62 275 ARG A N 1
ATOM 2056 C CA . ARG A 1 275 ? 7.198 -5.801 -13.637 1.00 92.62 275 ARG A CA 1
ATOM 2057 C C . ARG A 1 275 ? 6.693 -6.530 -12.390 1.00 92.62 275 ARG A C 1
ATOM 2059 O O . ARG A 1 275 ? 5.766 -6.039 -11.747 1.00 92.62 275 ARG A O 1
ATOM 2066 N N . TRP A 1 276 ? 7.318 -7.643 -12.012 1.00 94.31 276 TRP A N 1
ATOM 2067 C CA . TRP A 1 276 ? 6.946 -8.400 -10.812 1.00 94.31 276 TRP A CA 1
ATOM 2068 C C . TRP A 1 276 ? 7.226 -7.638 -9.518 1.00 94.31 276 TRP A C 1
ATOM 2070 O O . TRP A 1 276 ? 6.359 -7.595 -8.644 1.00 94.31 276 TRP A O 1
ATOM 2080 N N . LYS A 1 277 ? 8.356 -6.928 -9.426 1.00 92.81 277 LYS A N 1
ATOM 2081 C CA . LYS A 1 277 ? 8.631 -6.006 -8.312 1.00 92.81 277 LYS A CA 1
ATOM 2082 C C . LYS A 1 277 ? 7.531 -4.960 -8.162 1.00 92.81 277 LYS A C 1
ATOM 2084 O O . LYS A 1 277 ? 7.116 -4.662 -7.049 1.00 92.81 277 LYS A O 1
ATOM 2089 N N . ARG A 1 278 ? 6.995 -4.428 -9.265 1.00 91.69 278 ARG A N 1
ATOM 2090 C CA . ARG A 1 278 ? 5.884 -3.462 -9.219 1.00 91.69 278 ARG A CA 1
ATOM 2091 C C . ARG A 1 278 ? 4.557 -4.090 -8.788 1.00 91.69 278 ARG A C 1
ATOM 2093 O O . ARG A 1 278 ? 3.769 -3.389 -8.158 1.00 91.69 278 ARG A O 1
ATOM 2100 N N . VAL A 1 279 ? 4.308 -5.363 -9.104 1.00 94.62 279 VAL A N 1
ATOM 2101 C CA . VAL A 1 279 ? 3.144 -6.108 -8.590 1.00 94.62 279 VAL A CA 1
ATOM 2102 C C . VAL A 1 279 ? 3.246 -6.254 -7.074 1.00 94.62 279 VAL A C 1
ATOM 2104 O O . VAL A 1 279 ? 2.342 -5.809 -6.372 1.00 94.62 279 VAL A O 1
ATOM 2107 N N . VAL A 1 280 ?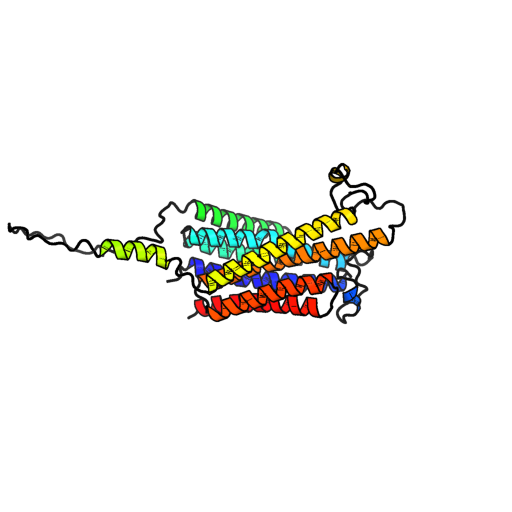 4.368 -6.792 -6.582 1.00 94.81 280 VAL A N 1
ATOM 2108 C CA . VAL A 1 280 ? 4.626 -6.989 -5.145 1.00 94.81 280 VAL A CA 1
ATOM 2109 C C . VAL A 1 280 ? 4.564 -5.659 -4.398 1.00 94.81 280 VAL A C 1
ATOM 2111 O O . VAL A 1 280 ? 3.869 -5.537 -3.395 1.00 94.81 280 VAL A O 1
ATOM 2114 N N . GLN A 1 281 ? 5.211 -4.625 -4.934 1.00 91.50 281 GLN A N 1
ATOM 2115 C CA . GLN A 1 281 ? 5.178 -3.285 -4.361 1.00 91.50 281 GLN A CA 1
ATOM 2116 C C . GLN A 1 281 ? 3.751 -2.732 -4.283 1.00 91.50 281 GLN A C 1
ATOM 2118 O O . GLN A 1 281 ? 3.369 -2.154 -3.273 1.00 91.50 281 GLN A O 1
ATOM 2123 N N . ASN A 1 282 ? 2.935 -2.917 -5.324 1.00 92.56 282 ASN A N 1
ATOM 2124 C CA . ASN A 1 282 ? 1.553 -2.450 -5.289 1.00 92.56 282 ASN A CA 1
ATOM 2125 C C . ASN A 1 282 ? 0.701 -3.218 -4.268 1.00 92.56 282 ASN A C 1
ATOM 2127 O O . ASN A 1 282 ? -0.239 -2.660 -3.706 1.00 92.56 282 ASN A O 1
ATOM 2131 N N . ASP A 1 283 ? 1.006 -4.491 -4.032 1.00 94.19 283 ASP A N 1
ATOM 2132 C CA . ASP A 1 283 ? 0.358 -5.284 -2.991 1.00 94.19 283 ASP A CA 1
ATOM 2133 C C . ASP A 1 283 ? 0.732 -4.798 -1.596 1.00 94.19 283 ASP A C 1
ATOM 2135 O O . ASP A 1 283 ? -0.166 -4.575 -0.786 1.00 94.19 283 ASP A O 1
ATOM 2139 N N . LEU A 1 284 ? 2.015 -4.524 -1.353 1.00 90.81 284 LEU A N 1
ATOM 2140 C CA . LEU A 1 284 ? 2.483 -3.892 -0.117 1.00 90.81 284 LEU A CA 1
ATOM 2141 C C . LEU A 1 284 ? 1.869 -2.501 0.089 1.00 90.81 284 LEU A C 1
ATOM 2143 O O . LEU A 1 284 ? 1.553 -2.133 1.215 1.00 90.81 284 LEU A O 1
ATOM 2147 N N . GLU A 1 285 ? 1.637 -1.757 -0.996 1.00 88.12 285 GLU A N 1
ATOM 2148 C CA . GLU A 1 285 ? 0.995 -0.442 -0.959 1.00 88.12 285 GLU A CA 1
ATOM 2149 C C . GLU A 1 285 ? -0.491 -0.493 -0.578 1.00 88.12 285 GLU A C 1
ATOM 2151 O O . GLU A 1 285 ? -1.015 0.468 -0.025 1.00 88.12 285 GLU A O 1
ATOM 2156 N N . THR A 1 286 ? -1.208 -1.572 -0.897 1.00 90.50 286 THR A N 1
ATOM 2157 C CA . THR A 1 286 ? -2.683 -1.562 -0.870 1.00 90.50 286 THR A CA 1
ATOM 2158 C C . THR A 1 286 ? -3.302 -2.570 0.084 1.00 90.50 286 THR A C 1
ATOM 2160 O O . THR A 1 286 ? -4.313 -2.259 0.711 1.00 90.50 286 THR A O 1
ATOM 2163 N N . ILE A 1 287 ? -2.720 -3.763 0.222 1.00 93.75 287 ILE A N 1
ATOM 2164 C CA . ILE A 1 287 ? -3.314 -4.850 1.004 1.00 93.75 287 ILE A CA 1
ATOM 2165 C C . ILE A 1 287 ? -3.219 -4.568 2.509 1.00 93.75 287 ILE A C 1
ATOM 2167 O O . ILE A 1 287 ? -4.273 -4.548 3.140 1.00 93.75 287 ILE A O 1
ATOM 2171 N N . PRO A 1 288 ? -2.041 -4.288 3.110 1.00 90.94 288 PRO A N 1
ATOM 2172 C CA . PRO A 1 288 ? -1.945 -4.105 4.560 1.00 90.94 288 PRO A CA 1
ATOM 2173 C C . PRO A 1 288 ? -2.814 -2.951 5.072 1.00 90.94 288 PRO A C 1
ATOM 2175 O O . PRO A 1 288 ? -3.581 -3.119 6.016 1.00 90.94 288 PRO A O 1
ATOM 2178 N N . LEU A 1 289 ? -2.749 -1.792 4.407 1.00 87.81 289 LEU A N 1
ATOM 2179 C CA . LEU A 1 289 ? -3.559 -0.627 4.768 1.00 87.81 289 LEU A CA 1
ATOM 2180 C C . LEU A 1 289 ? -5.054 -0.869 4.528 1.00 87.81 289 LEU A C 1
ATOM 2182 O O . LEU A 1 289 ? -5.868 -0.491 5.365 1.00 87.81 289 LEU A O 1
ATOM 2186 N N . GLY A 1 290 ? -5.420 -1.532 3.425 1.00 90.75 290 GLY A N 1
ATOM 2187 C CA . GLY A 1 290 ? -6.808 -1.894 3.149 1.00 90.75 290 GLY A CA 1
ATOM 2188 C C . GLY A 1 290 ? -7.391 -2.806 4.226 1.00 90.75 290 GLY A C 1
ATOM 2189 O O . GLY A 1 290 ? -8.466 -2.524 4.749 1.00 90.75 290 GLY A O 1
ATOM 2190 N N . LEU A 1 291 ? -6.658 -3.853 4.618 1.00 91.69 291 LEU A N 1
ATOM 2191 C CA . LEU A 1 291 ? -7.069 -4.769 5.684 1.00 91.69 291 LEU A CA 1
ATOM 2192 C C . LEU A 1 291 ? -7.239 -4.050 7.029 1.00 91.69 291 LEU A C 1
ATOM 2194 O O . LEU A 1 291 ? -8.229 -4.293 7.713 1.00 91.69 291 LEU A O 1
ATOM 2198 N N . LEU A 1 292 ? -6.346 -3.117 7.375 1.00 88.94 292 LEU A N 1
ATOM 2199 C CA . LEU A 1 292 ? -6.473 -2.306 8.594 1.00 88.94 292 LEU A CA 1
ATOM 2200 C C . LEU A 1 292 ? -7.739 -1.432 8.600 1.00 88.94 292 LEU A C 1
ATOM 2202 O O . LEU A 1 292 ? -8.405 -1.313 9.628 1.00 88.94 292 LEU A O 1
ATOM 2206 N N . VAL A 1 293 ? -8.113 -0.854 7.456 1.00 89.81 293 VAL A N 1
ATOM 2207 C CA . VAL A 1 293 ? -9.369 -0.094 7.327 1.00 89.81 293 VAL A CA 1
ATOM 2208 C C . VAL A 1 293 ? -10.584 -1.019 7.445 1.00 89.81 293 VAL A C 1
ATOM 2210 O O . VAL A 1 293 ? -11.514 -0.703 8.189 1.00 89.81 293 VAL A O 1
ATOM 2213 N N . PHE A 1 294 ? -10.570 -2.175 6.769 1.00 92.00 294 PHE A N 1
ATOM 2214 C CA . PHE A 1 294 ? -11.663 -3.149 6.843 1.00 92.00 294 PHE A CA 1
ATOM 2215 C C . PHE A 1 294 ? -11.889 -3.638 8.273 1.00 92.00 294 PHE A C 1
ATOM 2217 O O . PHE A 1 294 ? -13.016 -3.583 8.762 1.00 92.00 294 PHE A O 1
ATOM 2224 N N . ILE A 1 295 ? -10.836 -4.068 8.976 1.00 87.94 295 ILE A N 1
ATOM 2225 C CA . ILE A 1 295 ? -10.985 -4.547 10.354 1.00 87.94 295 ILE A CA 1
ATOM 2226 C C . ILE A 1 295 ? -11.422 -3.426 11.299 1.00 87.94 295 ILE A C 1
ATOM 2228 O O . ILE A 1 295 ? -12.262 -3.664 12.160 1.00 87.94 295 ILE A O 1
ATOM 2232 N N . GLY A 1 296 ? -10.940 -2.193 11.101 1.00 84.00 296 GLY A N 1
ATOM 2233 C CA . GLY A 1 296 ? -11.401 -1.031 11.863 1.00 84.00 296 GLY A CA 1
ATOM 2234 C C . GLY A 1 296 ? -12.904 -0.784 11.700 1.00 84.00 296 GLY A C 1
ATOM 2235 O O . GLY A 1 296 ? -13.605 -0.578 12.689 1.00 84.00 296 GLY A O 1
ATOM 2236 N N . SER A 1 297 ? -13.414 -0.881 10.467 1.00 87.19 297 SER A N 1
ATOM 2237 C CA . SER A 1 297 ? -14.848 -0.772 10.168 1.00 87.19 297 SER A CA 1
ATOM 2238 C C . SER A 1 297 ? -15.664 -1.886 10.828 1.00 87.19 297 SER A C 1
ATOM 2240 O O . SER A 1 297 ? -16.702 -1.622 11.433 1.00 87.19 297 SER A O 1
ATOM 2242 N N . VAL A 1 298 ? -15.175 -3.129 10.777 1.00 88.12 298 VAL A N 1
ATOM 2243 C CA . VAL A 1 298 ? -15.836 -4.284 11.408 1.00 88.12 298 VAL A CA 1
ATOM 2244 C C . VAL A 1 298 ? -15.875 -4.148 12.933 1.00 88.12 298 VAL A C 1
ATOM 2246 O O . VAL A 1 298 ? -16.922 -4.381 13.530 1.00 88.12 298 VAL A O 1
ATOM 2249 N N . ILE A 1 299 ? -14.777 -3.722 13.566 1.00 84.31 299 ILE A N 1
ATOM 2250 C CA . ILE A 1 299 ? -14.686 -3.567 15.029 1.00 84.31 299 ILE A CA 1
ATOM 2251 C C . ILE A 1 299 ? -15.628 -2.473 15.551 1.00 84.31 299 ILE A C 1
ATOM 2253 O O . ILE A 1 299 ? -16.188 -2.615 16.636 1.00 84.31 299 ILE A O 1
ATOM 2257 N N . VAL A 1 300 ? -15.825 -1.388 14.796 1.00 80.25 300 VAL A N 1
ATOM 2258 C CA . VAL A 1 300 ? -16.745 -0.302 15.186 1.00 80.25 300 VAL A CA 1
ATOM 2259 C C . VAL A 1 300 ? -18.218 -0.676 14.997 1.00 80.25 300 VAL A C 1
ATOM 2261 O O . VAL A 1 300 ? -19.091 0.028 15.496 1.00 80.25 300 VAL A O 1
ATOM 2264 N N . GLY A 1 301 ? -18.512 -1.805 14.349 1.00 79.69 301 GLY A N 1
ATOM 2265 C CA . GLY A 1 301 ? -19.884 -2.202 14.042 1.00 79.69 301 GLY A CA 1
ATOM 2266 C C . GLY A 1 301 ? -20.422 -1.532 12.777 1.00 79.69 301 GLY A C 1
ATOM 2267 O O . GLY A 1 301 ? -21.615 -1.248 12.691 1.00 79.69 301 GLY A O 1
ATOM 2268 N N . GLY A 1 302 ? -19.549 -1.277 11.795 1.00 84.12 302 GLY A N 1
ATOM 2269 C CA . GLY A 1 302 ? -19.949 -0.924 10.433 1.00 84.12 302 GLY A CA 1
ATOM 2270 C C . GLY A 1 302 ? -20.943 -1.937 9.863 1.00 84.12 302 GLY A C 1
ATOM 2271 O O . GLY A 1 302 ? -20.858 -3.126 10.182 1.00 84.12 302 GLY A O 1
ATOM 2272 N N . GLN A 1 303 ? -21.857 -1.493 8.993 1.00 88.56 303 GLN A N 1
ATOM 2273 C CA . GLN A 1 303 ? -22.892 -2.363 8.424 1.00 88.56 303 GLN A CA 1
ATOM 2274 C C . GLN A 1 303 ? -22.276 -3.636 7.821 1.00 88.56 303 GLN A C 1
ATOM 2276 O O . GLN A 1 303 ? -21.401 -3.571 6.949 1.00 88.56 303 GLN A O 1
ATOM 2281 N N . GLU A 1 304 ? -22.736 -4.789 8.307 1.00 88.69 304 GLU A N 1
ATOM 2282 C CA . GLU A 1 304 ? -22.109 -6.091 8.078 1.00 88.69 304 GLU A CA 1
ATOM 2283 C C . GLU A 1 304 ? -22.115 -6.505 6.603 1.00 88.69 304 GLU A C 1
ATOM 2285 O O . GLU A 1 304 ? -21.064 -6.851 6.060 1.00 88.69 304 GLU A O 1
ATOM 2290 N N . GLU A 1 305 ? -23.272 -6.419 5.942 1.00 90.06 305 GLU A N 1
ATOM 2291 C CA . GLU A 1 305 ? -23.435 -6.781 4.528 1.00 90.06 305 GLU A CA 1
ATOM 2292 C C . GLU A 1 305 ? -22.517 -5.950 3.627 1.00 90.06 305 GLU A C 1
ATOM 2294 O O . GLU A 1 305 ? -21.781 -6.496 2.802 1.00 90.06 305 GLU A O 1
ATOM 2299 N N . THR A 1 306 ? -22.491 -4.635 3.850 1.00 91.50 306 THR A N 1
ATOM 2300 C CA . THR A 1 306 ? -21.636 -3.693 3.123 1.00 91.50 306 THR A CA 1
ATOM 2301 C C . THR A 1 306 ? -20.165 -4.069 3.274 1.00 91.50 306 THR A C 1
ATOM 2303 O O . THR A 1 306 ? -19.455 -4.193 2.277 1.00 91.50 306 THR A O 1
ATOM 2306 N N . ASN A 1 307 ? -19.695 -4.340 4.495 1.00 92.62 307 ASN A N 1
ATOM 2307 C CA . ASN A 1 307 ? -18.311 -4.766 4.711 1.00 92.62 307 ASN A CA 1
ATOM 2308 C C . ASN A 1 307 ? -17.997 -6.108 4.029 1.00 92.62 307 ASN A C 1
ATOM 2310 O O . ASN A 1 307 ? -16.934 -6.238 3.419 1.00 92.62 307 ASN A O 1
ATOM 2314 N N . CYS A 1 308 ? -18.914 -7.080 4.062 1.00 93.69 308 CYS A N 1
ATOM 2315 C CA . CYS A 1 308 ? -18.721 -8.367 3.389 1.00 93.69 308 CYS A CA 1
ATOM 2316 C C . CYS A 1 308 ? -18.561 -8.201 1.871 1.00 93.69 308 CYS A C 1
ATOM 2318 O O . CYS A 1 308 ? -17.604 -8.715 1.286 1.00 93.69 308 CYS A O 1
ATOM 2320 N N . VAL A 1 309 ? -19.460 -7.438 1.240 1.00 96.19 309 VAL A N 1
ATOM 2321 C CA . VAL A 1 309 ? -19.421 -7.172 -0.205 1.00 96.19 309 VAL A CA 1
ATOM 2322 C C . VAL A 1 309 ? -18.143 -6.427 -0.583 1.00 96.19 309 VAL A C 1
ATOM 2324 O O . VAL A 1 309 ? -17.447 -6.835 -1.513 1.00 96.19 309 VAL A O 1
ATOM 2327 N N . LEU A 1 310 ? -17.786 -5.371 0.153 1.00 97.06 310 LEU A N 1
ATOM 2328 C CA . LEU A 1 310 ? -16.601 -4.568 -0.149 1.00 97.06 310 LEU A CA 1
ATOM 2329 C C . LEU A 1 310 ? -15.301 -5.373 -0.017 1.00 97.06 310 LEU A C 1
ATOM 2331 O O . LEU A 1 310 ? -14.432 -5.244 -0.879 1.00 97.06 310 LEU A O 1
ATOM 2335 N N . MET A 1 311 ? -15.170 -6.235 0.998 1.00 97.06 311 MET A N 1
ATOM 2336 C CA . MET A 1 311 ? -14.008 -7.125 1.147 1.00 97.06 311 MET A CA 1
ATOM 2337 C C . MET A 1 311 ? -13.927 -8.171 0.029 1.00 97.06 311 MET A C 1
ATOM 2339 O O . MET A 1 311 ? -12.839 -8.429 -0.496 1.00 97.06 311 MET A O 1
ATOM 2343 N N . GLY A 1 312 ? -15.065 -8.745 -0.374 1.00 97.31 312 GLY A N 1
ATOM 2344 C CA . GLY A 1 312 ? -15.130 -9.689 -1.490 1.00 97.31 312 GLY A CA 1
ATOM 2345 C C . GLY A 1 312 ? -14.720 -9.045 -2.818 1.00 97.31 312 GLY A C 1
ATOM 2346 O O . GLY A 1 312 ? -13.832 -9.553 -3.507 1.00 97.31 312 GLY A O 1
ATOM 2347 N N . VAL A 1 313 ? -15.300 -7.882 -3.146 1.00 98.00 313 VAL A N 1
ATOM 2348 C CA . VAL A 1 313 ? -14.972 -7.124 -4.367 1.00 98.00 313 VAL A CA 1
ATOM 2349 C C . VAL A 1 313 ? -13.519 -6.657 -4.347 1.00 98.00 313 VAL A C 1
ATOM 2351 O O . VAL A 1 313 ? -12.825 -6.807 -5.352 1.00 98.00 313 VAL A O 1
ATOM 2354 N N . PHE A 1 314 ? -13.025 -6.158 -3.211 1.00 97.94 314 PHE A N 1
ATOM 2355 C CA . PHE A 1 314 ? -11.619 -5.796 -3.045 1.00 97.94 314 PHE A CA 1
ATOM 2356 C C . PHE A 1 314 ? -10.706 -6.982 -3.358 1.00 97.94 314 PHE A C 1
ATOM 2358 O O . PHE A 1 314 ? -9.808 -6.866 -4.190 1.00 97.94 314 PHE A O 1
ATOM 2365 N N . THR A 1 315 ? -10.966 -8.143 -2.756 1.00 97.94 315 THR A N 1
ATOM 2366 C CA . THR A 1 315 ? -10.152 -9.350 -2.947 1.00 97.94 315 THR A CA 1
ATOM 2367 C C . THR A 1 315 ? -10.131 -9.794 -4.409 1.00 97.94 315 THR A C 1
ATOM 2369 O O . THR A 1 315 ? -9.054 -9.995 -4.979 1.00 97.94 315 THR A O 1
ATOM 2372 N N . ALA A 1 316 ? -11.300 -9.855 -5.055 1.00 97.81 316 ALA A N 1
ATOM 2373 C CA . ALA A 1 316 ? -11.407 -10.169 -6.478 1.00 97.81 316 ALA A CA 1
ATOM 2374 C C . ALA A 1 316 ? -10.655 -9.149 -7.351 1.00 97.81 316 ALA A C 1
ATOM 2376 O O . ALA A 1 316 ? -9.883 -9.534 -8.233 1.00 97.81 316 ALA A O 1
ATOM 2377 N N . ALA A 1 317 ? -10.805 -7.851 -7.068 1.00 97.56 317 ALA A N 1
ATOM 2378 C CA . ALA A 1 317 ? -10.118 -6.781 -7.783 1.00 97.56 317 ALA A CA 1
ATOM 2379 C C . ALA A 1 317 ? -8.591 -6.873 -7.630 1.00 97.56 317 ALA A C 1
ATOM 2381 O O . ALA A 1 317 ? -7.874 -6.688 -8.612 1.00 97.56 317 ALA A O 1
ATOM 2382 N N . ARG A 1 318 ? -8.070 -7.213 -6.440 1.00 96.88 318 ARG A N 1
ATOM 2383 C CA . ARG A 1 318 ? -6.624 -7.384 -6.196 1.00 96.88 318 ARG A CA 1
ATOM 2384 C C . ARG A 1 318 ? -6.034 -8.580 -6.941 1.00 96.88 318 ARG A C 1
ATOM 2386 O O . ARG A 1 318 ? -4.906 -8.486 -7.428 1.00 96.88 318 ARG A O 1
ATOM 2393 N N . ILE A 1 319 ? -6.776 -9.682 -7.047 1.00 97.12 319 ILE A N 1
ATOM 2394 C CA . ILE A 1 319 ? -6.370 -10.860 -7.828 1.00 97.12 319 ILE A CA 1
ATOM 2395 C C . ILE A 1 319 ? -6.384 -10.522 -9.325 1.00 97.12 319 ILE A C 1
ATOM 2397 O O . ILE A 1 319 ? -5.373 -10.682 -10.012 1.00 97.12 319 ILE A O 1
ATOM 2401 N N . ALA A 1 320 ? -7.495 -9.971 -9.822 1.00 96.69 320 ALA A N 1
ATOM 2402 C CA . ALA A 1 320 ? -7.639 -9.564 -11.217 1.00 96.69 320 ALA A CA 1
ATOM 2403 C C . ALA A 1 320 ? -6.602 -8.504 -11.622 1.00 96.69 320 ALA A C 1
ATOM 2405 O O . ALA A 1 320 ? -6.070 -8.547 -12.732 1.00 96.69 320 ALA A O 1
ATOM 2406 N N . HIS A 1 321 ? -6.268 -7.573 -10.721 1.00 95.44 321 HIS A N 1
ATOM 2407 C CA . HIS A 1 321 ? -5.247 -6.553 -10.946 1.00 95.44 321 HIS A CA 1
ATOM 2408 C C . HIS A 1 321 ? -3.885 -7.184 -11.244 1.00 95.44 321 HIS A C 1
ATOM 2410 O O . HIS A 1 321 ? -3.224 -6.774 -12.196 1.00 95.44 321 HIS A O 1
ATOM 2416 N N . THR A 1 322 ? -3.476 -8.202 -10.480 1.00 95.12 322 THR A N 1
ATOM 2417 C CA . THR A 1 322 ? -2.221 -8.927 -10.726 1.00 95.12 322 THR A CA 1
ATOM 2418 C C . THR A 1 322 ? -2.223 -9.597 -12.096 1.00 95.12 322 THR A C 1
ATOM 2420 O O . THR A 1 322 ? -1.263 -9.427 -12.849 1.00 95.12 322 THR A O 1
ATOM 2423 N N . PHE A 1 323 ? -3.317 -10.263 -12.480 1.00 95.00 323 PHE A N 1
ATOM 2424 C CA . PHE A 1 323 ? -3.441 -10.840 -13.821 1.00 95.00 323 PHE A CA 1
ATOM 2425 C C . PHE A 1 323 ? -3.353 -9.778 -14.922 1.00 95.00 323 PHE A C 1
ATOM 2427 O O . PHE A 1 323 ? -2.594 -9.945 -15.879 1.00 95.00 323 PHE A O 1
ATOM 2434 N N . ALA A 1 324 ? -4.061 -8.654 -14.783 1.00 93.44 324 ALA A N 1
ATOM 2435 C CA . ALA A 1 324 ? -3.995 -7.544 -15.733 1.00 93.44 324 ALA A CA 1
ATOM 2436 C C . ALA A 1 324 ? -2.587 -6.921 -15.813 1.00 93.44 324 ALA A C 1
ATOM 2438 O O . ALA A 1 324 ? -2.159 -6.493 -16.885 1.00 93.44 324 ALA A O 1
ATOM 2439 N N . TYR A 1 325 ? -1.847 -6.893 -14.701 1.00 91.50 325 TYR A N 1
ATOM 2440 C CA . TYR A 1 325 ? -0.482 -6.368 -14.644 1.00 91.50 325 TYR A CA 1
ATOM 2441 C C . TYR A 1 325 ? 0.504 -7.243 -15.422 1.00 91.50 325 TYR A C 1
ATOM 2443 O O . TYR A 1 325 ? 1.282 -6.735 -16.237 1.00 91.50 325 TYR A O 1
ATOM 2451 N N . VAL A 1 326 ? 0.463 -8.553 -15.175 1.00 91.44 326 VAL A N 1
ATOM 2452 C CA . VAL A 1 326 ? 1.375 -9.529 -15.787 1.00 91.44 326 VAL A CA 1
ATOM 2453 C C . VAL A 1 326 ? 1.058 -9.706 -17.273 1.00 91.44 326 VAL A C 1
ATOM 2455 O O . VAL A 1 326 ? 1.972 -9.736 -18.089 1.00 91.44 326 VAL A O 1
ATOM 2458 N N . THR A 1 327 ? -0.226 -9.700 -17.645 1.00 91.31 327 THR A N 1
ATOM 2459 C CA . THR A 1 327 ? -0.676 -9.774 -19.051 1.00 91.31 327 THR A CA 1
ATOM 2460 C C . THR A 1 327 ? -0.609 -8.440 -19.803 1.00 91.31 327 THR A C 1
ATOM 2462 O O . THR A 1 327 ? -1.036 -8.366 -20.951 1.00 91.31 327 THR A O 1
ATOM 2465 N N . GLN A 1 328 ? -0.065 -7.385 -19.182 1.00 89.94 328 GLN A N 1
ATOM 2466 C CA . GLN A 1 328 ? 0.155 -6.069 -19.802 1.00 89.94 328 GLN A CA 1
ATOM 2467 C C . GLN A 1 328 ? -1.135 -5.398 -20.325 1.00 89.94 328 GLN A C 1
ATOM 2469 O O . GLN A 1 328 ? -1.107 -4.591 -21.254 1.00 89.94 328 GLN A O 1
ATOM 2474 N N . LYS A 1 329 ? -2.293 -5.709 -19.725 1.00 87.75 329 LYS A N 1
ATOM 2475 C CA . LYS A 1 329 ? -3.601 -5.207 -20.168 1.00 87.75 329 LYS A CA 1
ATOM 2476 C C . LYS A 1 329 ? -3.911 -3.829 -19.580 1.00 87.75 329 LYS A C 1
ATOM 2478 O O . LYS A 1 329 ? -4.430 -3.701 -18.466 1.00 87.75 329 LYS A O 1
ATOM 2483 N N . GLN A 1 330 ? -3.676 -2.785 -20.369 1.00 82.12 330 GLN A N 1
ATOM 2484 C CA . GLN A 1 330 ? -4.295 -1.472 -20.161 1.00 82.12 330 GLN A CA 1
ATOM 2485 C C . GLN A 1 330 ? -5.675 -1.380 -20.839 1.00 82.12 330 GLN A C 1
ATOM 2487 O O . GLN A 1 330 ? -5.877 -2.032 -21.861 1.00 82.12 330 GLN A O 1
ATOM 2492 N N . PRO A 1 331 ? -6.643 -0.603 -20.307 1.00 87.06 331 PRO A N 1
ATOM 2493 C CA . PRO A 1 331 ? -6.625 0.174 -19.058 1.00 87.06 331 PRO A CA 1
ATOM 2494 C C . PRO A 1 331 ? -7.039 -0.642 -17.817 1.00 87.06 331 PRO A C 1
ATOM 2496 O O . PRO A 1 331 ? -7.058 -0.108 -16.709 1.00 87.06 331 PRO A O 1
ATOM 2499 N N . HIS A 1 332 ? -7.350 -1.933 -17.989 1.00 90.94 332 HIS A N 1
ATOM 2500 C CA . HIS A 1 332 ? -7.879 -2.835 -16.958 1.00 90.94 332 HIS A CA 1
ATOM 2501 C C . HIS A 1 332 ? -7.098 -2.785 -15.643 1.00 90.94 332 HIS A C 1
ATOM 2503 O O . HIS A 1 332 ? -7.704 -2.706 -14.579 1.00 90.94 332 HIS A O 1
ATOM 2509 N N . ARG A 1 333 ? -5.761 -2.744 -15.702 1.00 89.50 333 ARG A N 1
ATOM 2510 C CA . ARG A 1 333 ? -4.925 -2.576 -14.507 1.00 89.50 333 ARG A CA 1
ATOM 2511 C C . ARG A 1 333 ? -5.303 -1.329 -13.695 1.00 89.50 333 ARG A C 1
ATOM 2513 O O . ARG A 1 333 ? -5.481 -1.422 -12.488 1.00 89.50 333 ARG A O 1
ATOM 2520 N N . ALA A 1 334 ? -5.427 -0.169 -14.336 1.00 88.31 334 ALA A N 1
ATOM 2521 C CA . ALA A 1 334 ? -5.761 1.069 -13.635 1.00 88.31 334 ALA A CA 1
ATOM 2522 C C . ALA A 1 334 ? -7.182 1.020 -13.056 1.00 88.31 334 ALA A C 1
ATOM 2524 O O . ALA A 1 334 ? -7.377 1.388 -11.903 1.00 88.31 334 ALA A O 1
ATOM 2525 N N . LEU A 1 335 ? -8.147 0.497 -13.817 1.00 92.50 335 LEU A N 1
ATOM 2526 C CA . LEU A 1 335 ? -9.537 0.366 -13.368 1.00 92.50 335 LEU A CA 1
ATOM 2527 C C . LEU A 1 335 ? -9.671 -0.563 -12.155 1.00 92.50 335 LEU A C 1
ATOM 2529 O O . LEU A 1 335 ? -10.335 -0.209 -11.187 1.00 92.50 335 LEU A O 1
ATOM 2533 N N . LEU A 1 336 ? -9.001 -1.718 -12.176 1.00 95.38 336 LEU A N 1
ATOM 2534 C CA . LEU A 1 336 ? -9.016 -2.683 -11.071 1.00 95.38 336 LEU A CA 1
ATOM 2535 C C . LEU A 1 336 ? -8.311 -2.142 -9.825 1.00 95.38 336 LEU A C 1
ATOM 2537 O O . LEU A 1 336 ? -8.765 -2.380 -8.707 1.00 95.38 336 LEU A O 1
ATOM 2541 N N . TRP A 1 337 ? -7.227 -1.380 -10.009 1.00 93.12 337 TRP A N 1
ATOM 2542 C CA . TRP A 1 337 ? -6.595 -0.664 -8.905 1.00 93.12 337 TRP A CA 1
ATOM 2543 C C . TRP A 1 337 ? -7.563 0.351 -8.287 1.00 93.12 337 TRP A C 1
ATOM 2545 O O . TRP A 1 337 ? -7.767 0.323 -7.076 1.00 93.12 337 TRP A O 1
ATOM 2555 N N . THR A 1 338 ? -8.211 1.185 -9.107 1.00 92.06 338 THR A N 1
ATOM 2556 C CA . THR A 1 338 ? -9.182 2.189 -8.645 1.00 92.06 338 THR A CA 1
ATOM 2557 C C . THR A 1 338 ? -10.356 1.543 -7.919 1.00 92.06 338 THR A C 1
ATOM 2559 O O . THR A 1 338 ? -10.710 1.991 -6.834 1.00 92.06 338 THR A O 1
ATOM 2562 N N . LEU A 1 339 ? -10.916 0.460 -8.467 1.00 96.44 339 LEU A N 1
ATOM 2563 C CA . LEU A 1 339 ? -11.994 -0.297 -7.832 1.00 96.44 339 LEU A CA 1
ATOM 2564 C C . LEU A 1 339 ? -11.595 -0.769 -6.429 1.00 96.44 339 LEU A C 1
ATOM 2566 O O . LEU A 1 339 ? -12.345 -0.563 -5.480 1.00 96.44 339 LEU A O 1
ATOM 2570 N N . GLY A 1 340 ? -10.389 -1.327 -6.281 1.00 95.44 340 GLY A N 1
ATOM 2571 C CA . GLY A 1 340 ? -9.872 -1.736 -4.977 1.00 95.44 340 GLY A CA 1
ATOM 2572 C C . GLY A 1 340 ? -9.807 -0.578 -3.975 1.00 95.44 340 GLY A C 1
ATOM 2573 O O . GLY A 1 340 ? -10.246 -0.732 -2.838 1.00 95.44 340 GLY A O 1
ATOM 2574 N N . GLN A 1 341 ? -9.330 0.599 -4.390 1.00 93.44 341 GLN A N 1
ATOM 2575 C CA . GLN A 1 341 ? -9.269 1.761 -3.494 1.00 93.44 341 GLN A CA 1
ATOM 2576 C C . GLN A 1 341 ? -10.653 2.296 -3.124 1.00 93.44 341 GLN A C 1
ATOM 2578 O O . GLN A 1 341 ? -10.874 2.676 -1.977 1.00 93.44 341 GLN A O 1
ATOM 2583 N N . LEU A 1 342 ? -11.605 2.283 -4.061 1.00 94.69 342 LEU A N 1
ATOM 2584 C CA . LEU A 1 342 ? -12.989 2.658 -3.776 1.00 94.69 342 LEU A CA 1
ATOM 2585 C C . LEU A 1 342 ? -13.620 1.724 -2.737 1.00 94.69 342 LEU A C 1
ATOM 2587 O O . LEU A 1 342 ? -14.333 2.208 -1.862 1.00 94.69 342 LEU A O 1
ATOM 2591 N N . CYS A 1 343 ? -13.315 0.421 -2.769 1.00 96.12 343 CYS A N 1
ATOM 2592 C CA . CYS A 1 343 ? -13.797 -0.514 -1.752 1.00 96.12 343 CYS A CA 1
ATOM 2593 C C . CYS A 1 343 ? -13.276 -0.177 -0.349 1.00 96.12 343 CYS A C 1
ATOM 2595 O O . CYS A 1 343 ? -14.043 -0.186 0.613 1.00 96.12 343 CYS A O 1
ATOM 2597 N N . VAL A 1 344 ? -11.985 0.143 -0.234 1.00 94.12 344 VAL A N 1
ATOM 2598 C CA . VAL A 1 344 ? -11.373 0.515 1.050 1.00 94.12 344 VAL A CA 1
ATOM 2599 C C . VAL A 1 344 ? -11.940 1.843 1.557 1.00 94.12 344 VAL A C 1
ATOM 2601 O O . VAL A 1 344 ? -12.326 1.934 2.720 1.00 94.12 344 VAL A O 1
ATOM 2604 N N . LEU A 1 345 ? -12.069 2.853 0.685 1.00 92.00 345 LEU A N 1
ATOM 2605 C CA . LEU A 1 345 ? -12.698 4.133 1.031 1.00 92.00 345 LEU A CA 1
ATOM 2606 C C . LEU A 1 345 ? -14.142 3.944 1.507 1.00 92.00 345 LEU A C 1
ATOM 2608 O O . LEU A 1 345 ? -14.516 4.484 2.545 1.00 92.00 345 LEU A O 1
ATOM 2612 N N . ALA A 1 346 ? -14.938 3.156 0.783 1.00 92.88 346 ALA A N 1
ATOM 2613 C CA . ALA A 1 346 ? -16.322 2.877 1.142 1.00 92.88 346 ALA A CA 1
ATOM 2614 C C . ALA A 1 346 ? -16.433 2.150 2.491 1.00 92.88 346 ALA A C 1
ATOM 2616 O O . ALA A 1 346 ? -17.316 2.472 3.279 1.00 92.88 346 ALA A O 1
ATOM 2617 N N . SER A 1 347 ? -15.520 1.224 2.805 1.00 90.81 347 SER A N 1
ATOM 2618 C CA . SER A 1 347 ? -15.524 0.540 4.106 1.00 90.81 347 SER A CA 1
ATOM 2619 C C . SER A 1 347 ? -15.097 1.466 5.245 1.00 90.81 347 SER A C 1
ATOM 2621 O O . SER A 1 347 ? -15.702 1.431 6.320 1.00 90.81 347 SER A O 1
ATOM 2623 N N . GLY A 1 348 ? -14.118 2.344 5.002 1.00 88.38 348 GLY A N 1
ATOM 2624 C CA . GLY A 1 348 ? -13.744 3.399 5.942 1.00 88.38 348 GLY A CA 1
ATOM 2625 C C . GLY A 1 348 ? -14.913 4.340 6.239 1.00 88.38 348 GLY A C 1
ATOM 2626 O O . GLY A 1 348 ? -15.195 4.615 7.402 1.00 88.38 348 GLY A O 1
ATOM 2627 N N . LEU A 1 349 ? -15.654 4.759 5.207 1.00 89.62 349 LEU A N 1
ATOM 2628 C CA . LEU A 1 349 ? -16.874 5.560 5.357 1.00 89.62 349 LEU A CA 1
ATOM 2629 C C . LEU A 1 349 ? -17.979 4.801 6.095 1.00 89.62 349 LEU A C 1
ATOM 2631 O O . LEU A 1 349 ? -18.609 5.378 6.971 1.00 89.62 349 LEU A O 1
ATOM 2635 N N . ASN A 1 350 ? -18.182 3.517 5.793 1.00 88.44 350 ASN A N 1
ATOM 2636 C CA . ASN A 1 350 ? -19.139 2.664 6.500 1.00 88.44 350 ASN A CA 1
ATOM 2637 C C . ASN A 1 350 ? -18.835 2.629 8.008 1.00 88.44 350 ASN A C 1
ATOM 2639 O O . ASN A 1 350 ? -19.715 2.873 8.826 1.00 88.44 350 ASN A O 1
ATOM 2643 N N . GLY A 1 351 ? -17.567 2.426 8.378 1.00 84.12 351 GLY A N 1
ATOM 2644 C CA . GLY A 1 351 ? -17.141 2.441 9.780 1.00 84.12 351 GLY A CA 1
ATOM 2645 C C . GLY A 1 351 ? -17.257 3.825 10.424 1.00 84.12 351 GLY A C 1
ATOM 2646 O O . GLY A 1 351 ? -17.640 3.939 11.585 1.00 84.12 351 GLY A O 1
ATOM 2647 N N . PHE A 1 352 ? -16.961 4.887 9.671 1.00 82.56 352 PHE A N 1
ATOM 2648 C CA . PHE A 1 352 ? -17.059 6.265 10.150 1.00 82.56 352 PHE A CA 1
ATOM 2649 C C . PHE A 1 352 ? -18.509 6.730 10.355 1.00 82.56 352 PHE A C 1
ATOM 2651 O O . PHE A 1 352 ? -18.799 7.403 11.337 1.00 82.56 352 PHE A O 1
ATOM 2658 N N . ILE A 1 353 ? -19.436 6.363 9.469 1.00 84.44 353 ILE A N 1
ATOM 2659 C CA . ILE A 1 353 ? -20.862 6.694 9.613 1.00 84.44 353 ILE A CA 1
ATOM 2660 C C . ILE A 1 353 ? -21.451 5.949 10.810 1.00 84.44 353 ILE A C 1
ATOM 2662 O O . ILE A 1 353 ? -22.111 6.573 11.635 1.00 84.44 353 ILE A O 1
ATOM 2666 N N . SER A 1 354 ? -21.137 4.660 10.969 1.00 78.38 354 SER A N 1
ATOM 2667 C CA . SER A 1 354 ? -21.510 3.896 12.167 1.00 78.38 354 SER A CA 1
ATOM 2668 C C . SER A 1 354 ? -20.923 4.464 13.461 1.00 78.38 354 SER A C 1
ATOM 2670 O O . SER A 1 354 ? -21.421 4.166 14.537 1.00 78.38 354 SER A O 1
ATOM 2672 N N . PHE A 1 355 ? -19.872 5.282 13.383 1.00 69.31 355 PHE A N 1
ATOM 2673 C CA . PHE A 1 355 ? -19.351 6.021 14.529 1.00 69.31 355 PHE A CA 1
ATOM 2674 C C . PHE A 1 355 ? -20.194 7.261 14.890 1.00 69.31 355 PHE A C 1
ATOM 2676 O O . PHE A 1 355 ? -20.206 7.654 16.060 1.00 69.31 355 PHE A O 1
ATOM 2683 N N . LEU A 1 356 ? -20.841 7.899 13.907 1.00 74.44 356 LEU A N 1
ATOM 2684 C CA . LEU A 1 356 ? -21.599 9.143 14.091 1.00 74.44 356 LEU A CA 1
ATOM 2685 C C . LEU A 1 356 ? -23.036 8.929 14.584 1.00 74.44 356 LEU A C 1
ATOM 2687 O O . LEU A 1 356 ? -23.610 9.866 15.140 1.00 74.44 356 LEU A O 1
ATOM 2691 N N . ILE A 1 357 ? -23.605 7.747 14.341 1.00 67.31 357 ILE A N 1
ATOM 2692 C CA . ILE A 1 357 ? -24.989 7.370 14.673 1.00 67.31 357 ILE A CA 1
ATOM 2693 C C . ILE A 1 357 ? -25.006 6.588 15.987 1.00 67.31 357 ILE A C 1
ATOM 2695 O O . ILE A 1 357 ? -25.875 6.886 16.833 1.00 67.31 357 ILE A O 1
#

Organism: NCBI:txid129364

Secondary structure (DSSP, 8-state):
---HHHHHHHHHHHHHHHHHHHHHHHHHHHHHHHT-S-GGGGGSTT-SS--STT-S--S-HHHHHHHHHHHHHHHHHHHHHHHHHHHHHHHHHTT--HHHHHHHHHHHHHHHHHHHHHHHHT-TTHHHHHHHHHHHHHHHHHHHHHH------TT---------------------------TTSHHHHHHHHHHHTT---HHHHHHHHHHHHHHHHHHHHHHHHHHHHHHTT-S-GGGGGSTT-TTSPPPSTT----SSPPPHHHHHHHHHHHHHHHHHHHHHHHHHHHHHHHHHHHHHT--HHHHHHHHHHHHHHHHHHHHHHHTT-TTHHHHHHHHHHHHHHHHHHHHHHHHH-

pLDDT: mean 80.43, std 18.84, range [28.64, 98.0]

Foldseek 3Di:
DDDPLLLLLLVLLLLLLVLLVVLVVQLVLLCLVQLLDAQLCCPDPSRPDGHDNNPDDDPPVPSVVLNVLSVVLNVVSLVQVLLLSVLLVLLVVLVFDSVQSSVLSVQLSVLSNQLSVCSNVVDPPSNVVSVVSNVVSSVSSNVRSVPSDDDPCVQDDDDDDDPDDDDDDDDDDDDDDDDDDPPPPPVVVVVVRVVVVPPPQVLNVLLVVLLVLLVVVLVVLVVVLVVLCQQLLLAPQVCQPPPPSVPHDRNHNNPDPPVDDQDPSNSVSNSLSSLSVVLSVVSSSQVSSLSSLLVSLVVLPQPRVLSSVLSVLLSVLSVVLNVCSNVVDPPSNVVSSVSNSVSSSSSSVSSNVSSVD

Sequence (357 aa):
MVTGSVKIYVACTSVLYLKFLTATLIQGSKKFATGGRPPEDTKLTAAKRKQTFGMDKTSDTETLDAAQRWGNIVMNDLESIPFALLIFGAGIMAGADPNVHYRAMIAFTAARCLHTHAYATGMQPMRSLCHGVGVMSTLVGLGNAVSARHPVSFMMDPLCPLEGVETRLVVASQAPLPETLPRAQSRTEHNTSMTALVALNAAVKTYSTCSLILFVKFFITVSIQGGKSFAAGARPPEDNGLLGQDGLPAQTYGLLEDDKPISEQLRAARAEDFRWKRVVQNDLETIPLGLLVFIGSVIVGGQEETNCVLMGVFTAARIAHTFAYVTQKQPHRALLWTLGQLCVLASGLNGFISFLI

InterPro domains:
  IPR001129 Membrane-associated, eicosanoid/glutathione metabolism (MAPEG) protein [PF01124] (15-145)
  IPR001129 Membrane-associated, eicosanoid/glutathione metabolism (MAPEG) protein [PF01124] (270-346)
  IPR023352 Membrane associated eicosanoid/glutathione metabolism-like domain superfamily [G3DSA:1.20.120.550] (2-160)
  IPR023352 Membrane associated eicosanoid/glutathione metabolism-like domain superfamily [G3DSA:1.20.120.550] (197-356)
  IPR023352 Membrane associated eicosanoid/glutathione metabolism-like domain superfamily [SSF161084] (7-142)
  IPR023352 Membrane associated eicosanoid/glutathione metabolism-like domain superfamily [SSF161084] (206-346)
  IPR040162 Microsomal glutathione S-transferase 1-like [PTHR10689] (6-147)